Protein AF-A0A9D6QSX6-F1 (afdb_monomer_lite)

Secondary structure (DSSP, 8-state):
----PPPSSEEHHHHHHHHT--HHHHHHHHHTTSS---SEE-HHHHHHHHHHHHHHHTT--HHHHHHHHHHHHHHSTT-S-HHHHSEEEEETTEEEEE-SS-EEETTT-PEEP---GGGSPPHHHHHHHHHHHHHHHHHHHHHHHHHHHHHHHTT--HHHHHHHHHHHHHH-TT-HHHHHHHHHHHHHTT-HHHHHHHHHHHHHH-GGGGGGG--

Foldseek 3Di:
DDPDDDDQKAFPVRLCVVLVHDPVRVVVCCVLVLDPDDRIDGPLRSQLVNQVVQLVVLVADSVLVSLLVVQQCVVPDPCPNCSRVFDWDDDNRFIWTDPPVFIATRNPRHTDDPPDCVPPDDPVVVVVVVVVLLVVLQVQLVVLQVVLVVCVVVVHPLVSSLVSLVSSCVSPVLPLSSLQVQLVSCVVVVVNVSSVVSNVSSCVSPVVVVVVPPD

Sequence (215 aa):
MPSGEPKQVYSREDVRRILKVTQSRLRSWERNGFIDRSEEYSFADLIALKTLQKLREKRIPSQRIRRALDSLSRKLAGIDHPLTELKIVSDGKKIAVDLGDGRMEALTGQLLFDFETSTLRTVTELKGREKQSREVREQESEHWFQLGLQLEEAGAPAEEALAAYARSLDLNPNAAGACVNMGTLYYQSRDLPKAEHYYRRSIEIDPALAQLSED

Radius of gyration: 35.56 Å; chains: 1; bounding box: 77×34×84 Å

pLDDT: mean 87.45, std 12.46, range [36.94, 98.06]

Structure (mmCIF, N/CA/C/O backbone):
data_AF-A0A9D6QSX6-F1
#
_entry.id   AF-A0A9D6QSX6-F1
#
loop_
_atom_site.group_PDB
_atom_site.id
_atom_site.type_symbol
_atom_site.label_atom_id
_atom_site.label_alt_id
_atom_site.label_comp_id
_atom_site.label_asym_id
_atom_site.label_entity_id
_atom_site.label_seq_id
_atom_site.pdbx_PDB_ins_code
_atom_site.Cartn_x
_atom_site.Cartn_y
_atom_site.Cartn_z
_atom_site.occupancy
_atom_site.B_iso_or_equiv
_atom_site.auth_seq_id
_atom_site.auth_comp_id
_atom_site.auth_asym_id
_atom_site.auth_atom_id
_atom_site.pdbx_PDB_model_num
ATOM 1 N N . MET A 1 1 ? 12.148 -13.844 33.975 1.00 36.97 1 MET A N 1
ATOM 2 C CA . MET A 1 1 ? 11.092 -13.030 33.335 1.00 36.97 1 MET A CA 1
ATOM 3 C C . MET A 1 1 ? 9.822 -13.861 33.352 1.00 36.97 1 MET A C 1
ATOM 5 O O . MET A 1 1 ? 9.881 -14.943 32.782 1.00 36.97 1 MET A O 1
ATOM 9 N N . PRO A 1 2 ? 8.734 -13.483 34.043 1.00 43.25 2 PRO A N 1
ATOM 10 C CA . PRO A 1 2 ? 7.536 -14.305 34.012 1.00 43.25 2 PRO A CA 1
ATOM 11 C C . PRO A 1 2 ? 6.877 -14.135 32.640 1.00 43.25 2 PRO A C 1
ATOM 13 O O . PRO A 1 2 ? 6.454 -13.044 32.259 1.00 43.25 2 PRO A O 1
ATOM 16 N N . SER A 1 3 ? 6.867 -15.227 31.886 1.00 45.88 3 SER A N 1
ATOM 17 C CA . SER A 1 3 ? 6.080 -15.463 30.683 1.00 45.88 3 SER A CA 1
ATOM 18 C C . SER A 1 3 ? 4.598 -15.329 31.031 1.00 45.88 3 SER A C 1
ATOM 20 O O . SER A 1 3 ? 3.996 -16.238 31.597 1.00 45.88 3 SER A O 1
ATOM 22 N N . GLY A 1 4 ? 4.033 -14.150 30.776 1.00 41.03 4 GLY A N 1
ATOM 23 C CA . GLY A 1 4 ? 2.621 -13.872 31.007 1.00 41.03 4 GLY A CA 1
ATOM 24 C C . GLY A 1 4 ? 1.768 -14.508 29.920 1.00 41.03 4 GLY A C 1
ATOM 25 O O . GLY A 1 4 ? 1.465 -13.856 28.923 1.00 41.03 4 GLY A O 1
ATOM 26 N N . GLU A 1 5 ? 1.371 -15.763 30.116 1.00 44.34 5 GLU A N 1
ATOM 27 C CA . GLU A 1 5 ? 0.188 -16.291 29.439 1.00 44.34 5 GLU A CA 1
ATOM 28 C C . GLU A 1 5 ? -0.994 -15.345 29.722 1.00 44.34 5 GLU A C 1
ATOM 30 O O . GLU A 1 5 ? -1.153 -14.878 30.860 1.00 44.34 5 GLU A O 1
ATOM 35 N N . PRO A 1 6 ? -1.805 -14.980 28.714 1.00 55.84 6 PRO A N 1
ATOM 36 C CA . PRO A 1 6 ? -2.962 -14.136 28.955 1.00 55.84 6 PRO A CA 1
ATOM 37 C C . PRO A 1 6 ? -3.889 -14.858 29.934 1.00 55.84 6 PRO A C 1
ATOM 39 O O . PRO A 1 6 ? -4.314 -15.983 29.679 1.00 55.84 6 PRO A O 1
ATOM 42 N N . LYS A 1 7 ? -4.207 -14.209 31.064 1.00 59.81 7 LYS A N 1
ATOM 43 C CA . LYS A 1 7 ? -5.284 -14.662 31.952 1.00 59.81 7 LYS A CA 1
ATOM 44 C C . LYS A 1 7 ? -6.516 -14.958 31.088 1.00 59.81 7 LYS A C 1
ATOM 46 O O . LYS A 1 7 ? -7.002 -14.059 30.406 1.00 59.81 7 LYS A O 1
ATOM 51 N N . GLN A 1 8 ? -7.014 -16.195 31.128 1.00 75.00 8 GLN A N 1
ATOM 52 C CA . GLN A 1 8 ? -8.206 -16.603 30.371 1.00 75.00 8 GLN A CA 1
ATOM 53 C C . GLN A 1 8 ? -9.457 -15.812 30.784 1.00 75.00 8 GLN A C 1
ATOM 55 O O . GLN A 1 8 ? -10.387 -15.675 29.994 1.00 75.00 8 GLN A O 1
ATOM 60 N N . VAL A 1 9 ? -9.449 -15.248 31.995 1.00 89.25 9 VAL A N 1
ATOM 61 C CA . VAL A 1 9 ? -10.552 -14.482 32.566 1.00 89.25 9 VAL A CA 1
ATOM 62 C C . VAL A 1 9 ? -10.016 -13.266 33.326 1.00 89.25 9 VAL A C 1
ATOM 64 O O . VAL A 1 9 ? -9.019 -13.347 34.050 1.00 89.25 9 VAL A O 1
ATOM 67 N N . TYR A 1 10 ? -10.680 -12.125 33.170 1.00 92.50 10 TYR A N 1
ATOM 68 C CA . TYR A 1 10 ? -10.340 -10.854 33.799 1.00 92.50 10 TYR A CA 1
ATOM 69 C C . TYR A 1 10 ? -11.445 -10.437 34.760 1.00 92.50 10 TYR A C 1
ATOM 71 O O . TYR A 1 10 ? -12.607 -10.339 34.373 1.00 92.50 10 TYR A O 1
ATOM 79 N N . SER A 1 11 ? -11.085 -10.123 36.003 1.00 94.12 11 SER A N 1
ATOM 80 C CA . SER A 1 11 ? -12.055 -9.568 36.944 1.00 94.12 11 SER A CA 1
ATOM 81 C C . SER A 1 11 ? -12.499 -8.170 36.515 1.00 94.12 11 SER A C 1
ATOM 83 O O . SER A 1 11 ? -11.801 -7.445 35.795 1.00 94.12 11 SER A O 1
ATOM 85 N N . ARG A 1 12 ? -13.639 -7.724 37.036 1.00 93.25 12 ARG A N 1
ATOM 86 C CA . ARG A 1 12 ? -14.111 -6.347 36.847 1.00 93.25 12 ARG A CA 1
ATOM 87 C C . ARG A 1 12 ? -13.072 -5.285 37.237 1.00 93.25 12 ARG A C 1
ATOM 89 O O . ARG A 1 12 ? -12.997 -4.224 36.610 1.00 93.25 12 ARG A O 1
ATOM 96 N N . GLU A 1 13 ? -12.282 -5.537 38.277 1.00 92.75 13 GLU A N 1
ATOM 97 C CA . GLU A 1 13 ? -11.192 -4.643 38.682 1.00 92.75 13 GLU A CA 1
ATOM 98 C C . GLU A 1 13 ? -10.035 -4.659 37.686 1.00 92.75 13 GLU A C 1
ATOM 100 O O . GLU A 1 13 ? -9.537 -3.588 37.326 1.00 92.75 13 GLU A O 1
ATOM 105 N N . ASP A 1 14 ? -9.666 -5.837 37.176 1.00 93.94 14 ASP A N 1
ATOM 106 C CA . ASP A 1 14 ? -8.662 -5.976 36.122 1.00 93.94 14 ASP A CA 1
ATOM 107 C C . ASP A 1 14 ? -9.074 -5.195 34.868 1.00 93.94 14 ASP A C 1
ATOM 109 O O . ASP A 1 14 ? -8.289 -4.386 34.373 1.00 93.94 14 ASP A O 1
ATOM 113 N N . VAL A 1 15 ? -10.322 -5.328 34.405 1.00 93.44 15 VAL A N 1
ATOM 114 C CA . VAL A 1 15 ? -10.844 -4.586 33.241 1.00 93.44 15 VAL A CA 1
ATOM 115 C C . VAL A 1 15 ? -10.746 -3.075 33.448 1.00 93.44 15 VAL A C 1
ATOM 117 O O . VAL A 1 15 ? -10.251 -2.348 32.582 1.00 93.44 15 VAL A O 1
ATOM 120 N N . ARG A 1 16 ? -11.179 -2.579 34.614 1.00 94.75 16 ARG A N 1
ATOM 121 C CA . ARG A 1 16 ? -11.110 -1.147 34.948 1.00 94.75 16 ARG A CA 1
ATOM 122 C C . ARG A 1 16 ? -9.675 -0.634 34.976 1.00 94.75 16 ARG A C 1
ATOM 124 O O . ARG A 1 16 ? -9.425 0.469 34.491 1.00 94.75 16 ARG A O 1
ATOM 131 N N . ARG A 1 17 ? -8.748 -1.422 35.5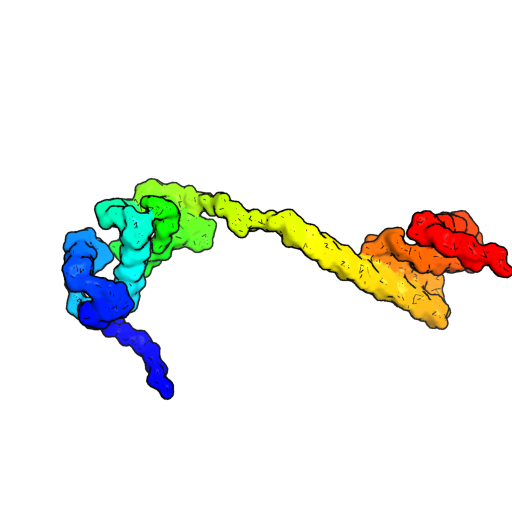25 1.00 94.50 17 ARG A N 1
ATOM 132 C CA . ARG A 1 17 ? -7.319 -1.102 35.611 1.00 94.50 17 ARG A CA 1
ATOM 133 C C . ARG A 1 17 ? -6.659 -1.090 34.233 1.00 94.50 17 ARG A C 1
ATOM 135 O O . ARG A 1 17 ? -5.961 -0.132 33.912 1.00 94.50 17 ARG A O 1
ATOM 142 N N . ILE A 1 18 ? -6.915 -2.107 33.410 1.00 93.06 18 ILE A N 1
ATOM 143 C CA . ILE A 1 18 ? -6.331 -2.268 32.070 1.00 93.06 18 ILE A CA 1
ATOM 144 C C . ILE A 1 18 ? -6.828 -1.174 31.120 1.00 93.06 18 ILE A C 1
ATOM 146 O O . ILE A 1 18 ? -6.026 -0.517 30.458 1.00 93.06 18 ILE A O 1
ATOM 150 N N . LEU A 1 19 ? -8.144 -0.946 31.068 1.00 92.50 19 LEU A N 1
ATOM 151 C CA . LEU A 1 19 ? -8.753 0.023 30.149 1.00 92.50 19 LEU A CA 1
ATOM 152 C C . LEU A 1 19 ? -8.802 1.448 30.716 1.00 92.50 19 LEU A C 1
ATOM 154 O O . LEU A 1 19 ? -9.215 2.376 30.022 1.00 92.50 19 LEU A O 1
ATOM 158 N N . LYS A 1 20 ? -8.381 1.640 31.972 1.00 94.62 20 LYS A N 1
ATOM 159 C CA . LYS A 1 20 ? -8.426 2.924 32.691 1.00 94.62 20 LYS A CA 1
ATOM 160 C C . LYS A 1 20 ? -9.832 3.544 32.681 1.00 94.62 20 LYS A C 1
ATOM 162 O O . LYS A 1 20 ? -10.003 4.745 32.468 1.00 94.62 20 LYS A O 1
ATOM 167 N N . VAL A 1 21 ? -10.859 2.720 32.909 1.00 92.75 21 VAL A N 1
ATOM 168 C CA . VAL A 1 21 ? -12.269 3.144 32.919 1.00 92.75 21 VAL A CA 1
ATOM 169 C C . VAL A 1 21 ? -12.862 3.150 34.326 1.00 92.75 21 VAL A C 1
ATOM 171 O O . VAL A 1 21 ? -12.588 2.289 35.164 1.00 92.75 21 VAL A O 1
ATOM 174 N N . THR A 1 22 ? -13.726 4.129 34.597 1.00 94.06 22 THR A N 1
ATOM 175 C CA . THR A 1 22 ? -14.452 4.201 35.869 1.00 94.06 22 THR A CA 1
ATOM 176 C C . THR A 1 22 ? -15.531 3.122 35.944 1.00 94.06 22 THR A C 1
ATOM 178 O O . THR A 1 22 ? -16.070 2.674 34.929 1.00 94.06 22 THR A O 1
ATOM 181 N N . GLN A 1 23 ? -15.912 2.735 37.164 1.00 92.44 23 GLN A N 1
ATOM 182 C CA . GLN A 1 23 ? -16.985 1.759 37.369 1.00 92.44 23 GLN A CA 1
ATOM 183 C C . GLN A 1 23 ? -18.324 2.247 36.796 1.00 92.44 23 GLN A C 1
ATOM 185 O O . GLN A 1 23 ? -19.073 1.452 36.239 1.00 92.44 23 GLN A O 1
ATOM 190 N N . SER A 1 24 ? -18.604 3.552 36.885 1.00 92.06 24 SER A N 1
ATOM 191 C CA . SER A 1 24 ? -19.800 4.168 36.295 1.00 92.06 24 SER A CA 1
ATOM 192 C C . SER A 1 24 ? -19.817 4.038 34.768 1.00 92.06 24 SER A C 1
ATOM 194 O O . SER A 1 24 ? -20.848 3.702 34.186 1.00 92.06 24 SER A O 1
ATOM 196 N N . ARG A 1 25 ? -18.662 4.222 34.111 1.00 91.69 25 ARG A N 1
ATOM 197 C CA . ARG A 1 25 ? -18.538 4.062 32.657 1.00 91.69 25 ARG A CA 1
ATOM 198 C C . ARG A 1 25 ? -18.773 2.615 32.228 1.00 91.69 25 ARG A C 1
ATOM 200 O O . ARG A 1 25 ? -19.568 2.400 31.321 1.00 91.69 25 ARG A O 1
ATOM 207 N N . LEU A 1 26 ? -18.170 1.649 32.925 1.00 92.94 26 LEU A N 1
ATOM 208 C CA . LEU A 1 26 ? -18.395 0.224 32.663 1.00 92.94 26 LEU A CA 1
ATOM 209 C C . LEU A 1 26 ? -19.872 -0.160 32.867 1.00 92.94 26 LEU A C 1
ATOM 211 O O . LEU A 1 26 ? -20.484 -0.718 31.965 1.00 92.94 26 LEU A O 1
ATOM 215 N N . ARG A 1 27 ? -20.490 0.267 33.981 1.00 92.12 27 ARG A N 1
ATOM 216 C CA . ARG A 1 27 ? -21.934 0.069 34.229 1.00 92.12 27 ARG A CA 1
ATOM 217 C C . ARG A 1 27 ? -22.821 0.727 33.180 1.00 92.12 27 ARG A C 1
ATOM 219 O O . ARG A 1 27 ? -23.911 0.248 32.887 1.00 92.12 27 ARG A O 1
ATOM 226 N N . SER A 1 28 ? -22.411 1.877 32.655 1.00 91.25 28 SER A N 1
ATOM 227 C CA . SER A 1 28 ? -23.131 2.531 31.566 1.00 91.25 28 SER A CA 1
ATOM 228 C C . SER A 1 28 ? -23.101 1.666 30.311 1.00 91.25 28 SER A C 1
ATOM 230 O O . SER A 1 28 ? -24.134 1.496 29.676 1.00 91.25 28 SER A O 1
ATOM 232 N N . TRP A 1 29 ? -21.957 1.079 29.971 1.00 91.94 29 TRP A N 1
ATOM 233 C CA . TRP A 1 29 ? -21.831 0.233 28.787 1.00 91.94 29 TRP A CA 1
ATOM 234 C C . TRP A 1 29 ? -22.620 -1.072 28.882 1.00 91.94 29 TRP A C 1
ATOM 236 O O . TRP A 1 29 ? -23.328 -1.393 27.930 1.00 91.94 29 TRP A O 1
ATOM 246 N N . GLU A 1 30 ? -22.607 -1.726 30.044 1.00 91.88 30 GLU A N 1
ATOM 247 C CA . GLU A 1 30 ? -23.462 -2.888 30.334 1.00 91.88 30 GLU A CA 1
ATOM 248 C C . GLU A 1 30 ? -24.949 -2.535 30.178 1.00 91.88 30 GLU A C 1
ATOM 250 O O . GLU A 1 30 ? -25.685 -3.184 29.444 1.00 91.88 30 GLU A O 1
ATOM 255 N N . ARG A 1 31 ? -25.401 -1.426 30.786 1.00 89.88 31 ARG A N 1
ATOM 256 C CA . ARG A 1 31 ? -26.802 -0.971 30.669 1.00 89.88 31 ARG A CA 1
ATOM 257 C C . ARG A 1 31 ? -27.214 -0.612 29.244 1.00 89.88 31 ARG A C 1
ATOM 259 O O . ARG A 1 31 ? -28.393 -0.685 28.916 1.00 89.88 31 ARG A O 1
ATOM 266 N N . ASN A 1 32 ? -26.271 -0.177 28.412 1.00 87.25 32 ASN A N 1
ATOM 267 C CA . ASN A 1 32 ? -26.539 0.126 27.008 1.00 87.25 32 ASN A CA 1
ATOM 268 C C . ASN A 1 32 ? -26.548 -1.132 26.123 1.00 87.25 32 ASN A C 1
ATOM 270 O O . ASN A 1 32 ? -26.875 -1.000 24.942 1.00 87.25 32 ASN A O 1
ATOM 274 N N . GLY A 1 33 ? -26.251 -2.314 26.675 1.00 86.44 33 GLY A N 1
ATOM 275 C CA . GLY A 1 33 ? -26.253 -3.589 25.958 1.00 86.44 33 GLY A CA 1
ATOM 276 C C . GLY A 1 33 ? -25.058 -3.770 25.024 1.00 86.44 33 GLY A C 1
ATOM 277 O O . GLY A 1 33 ? -25.173 -4.475 24.035 1.00 86.44 33 GLY A O 1
ATOM 278 N N . PHE A 1 34 ? -23.933 -3.091 25.280 1.00 89.62 34 PHE A N 1
ATOM 279 C CA . PHE A 1 34 ? -22.709 -3.314 24.496 1.00 89.62 34 PHE A CA 1
ATOM 280 C C . PHE A 1 34 ? -21.953 -4.569 24.920 1.00 89.62 34 PHE A C 1
ATOM 282 O O . PHE A 1 34 ? -21.145 -5.081 24.155 1.00 89.62 34 PHE A O 1
ATOM 289 N N . ILE A 1 35 ? -22.171 -4.994 26.159 1.00 89.38 35 ILE A N 1
ATOM 290 C CA . ILE A 1 35 ? -21.580 -6.176 26.763 1.00 89.38 35 ILE A CA 1
ATOM 291 C C . ILE A 1 35 ? -22.500 -6.653 27.880 1.00 89.38 35 ILE A C 1
ATOM 293 O O . ILE A 1 35 ? -23.174 -5.831 28.517 1.00 89.38 35 ILE A O 1
ATOM 297 N N . ASP A 1 36 ? -22.493 -7.953 28.139 1.00 87.06 36 ASP A N 1
ATOM 298 C CA . ASP A 1 36 ? -23.211 -8.520 29.265 1.00 87.06 36 ASP A CA 1
ATOM 299 C C . ASP A 1 36 ? -22.571 -8.129 30.594 1.00 87.06 36 ASP A C 1
ATOM 301 O O . ASP A 1 36 ? -21.357 -7.950 30.735 1.00 87.06 36 ASP A O 1
ATOM 305 N N . ARG A 1 37 ? -23.422 -7.965 31.603 1.00 89.69 37 ARG A N 1
ATOM 306 C CA . ARG A 1 37 ? -22.960 -7.684 32.955 1.00 89.69 37 ARG A CA 1
ATOM 307 C C . ARG A 1 37 ? -22.397 -8.965 33.559 1.00 89.69 37 ARG A C 1
ATOM 309 O O . ARG A 1 37 ? -23.158 -9.873 33.874 1.00 89.69 37 ARG A O 1
ATOM 316 N N . SER A 1 38 ? -21.093 -8.971 33.808 1.00 88.44 38 SER A N 1
ATOM 317 C CA . SER A 1 38 ? -20.393 -10.077 34.459 1.00 88.44 38 SER A CA 1
ATOM 318 C C . SER A 1 38 ? -19.400 -9.575 35.514 1.00 88.44 38 SER A C 1
ATOM 320 O O . SER A 1 38 ? -18.979 -8.408 35.504 1.00 88.44 38 SER A O 1
ATOM 322 N N . GLU A 1 39 ? -19.043 -10.452 36.452 1.00 89.12 39 GLU A N 1
ATOM 323 C CA . GLU A 1 39 ? -17.903 -10.252 37.361 1.00 89.12 39 GLU A CA 1
ATOM 324 C C . GLU A 1 39 ? -16.574 -10.663 36.702 1.00 89.12 39 GLU A C 1
ATOM 326 O O . GLU A 1 39 ? -15.504 -10.176 37.082 1.00 89.12 39 GLU A O 1
ATOM 331 N N . GLU A 1 40 ? -16.671 -11.480 35.653 1.00 92.62 40 GLU A N 1
ATOM 332 C CA . GLU A 1 40 ? -15.583 -12.097 34.907 1.00 92.62 40 GLU A CA 1
ATOM 333 C C . GLU A 1 40 ? -15.739 -11.841 33.402 1.00 92.62 40 GLU A C 1
ATOM 335 O O . GLU A 1 40 ? -16.802 -12.066 32.828 1.00 92.62 40 GLU A O 1
ATOM 340 N N . TYR A 1 41 ? -14.676 -11.356 32.764 1.00 92.31 41 TYR A N 1
ATOM 341 C CA . TYR A 1 41 ? -14.655 -10.952 31.358 1.00 92.31 41 TYR A CA 1
ATOM 342 C C . TYR A 1 41 ? -13.619 -11.760 30.589 1.0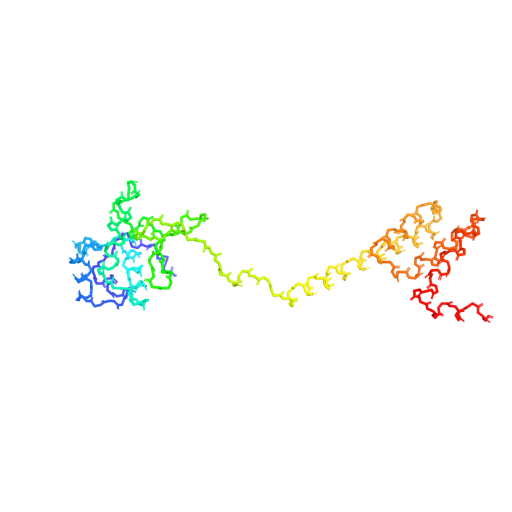0 92.31 41 TYR A C 1
ATOM 344 O O . TYR A 1 41 ? -12.518 -12.007 31.083 1.00 92.31 41 TYR A O 1
ATOM 352 N N . SER A 1 42 ? -13.939 -12.122 29.355 1.00 91.94 42 SER A N 1
ATOM 353 C CA . SER A 1 42 ? -13.015 -12.769 28.430 1.00 91.94 42 SER A CA 1
ATOM 354 C C . SER A 1 42 ? -12.055 -11.760 27.791 1.00 91.94 42 SER A C 1
ATOM 356 O O . SER A 1 42 ? -12.268 -10.549 27.813 1.00 91.94 42 SER A O 1
ATOM 358 N N . PHE A 1 43 ? -10.996 -12.238 27.140 1.00 89.75 43 PHE A N 1
ATOM 359 C CA . PHE A 1 43 ? -10.143 -11.361 26.329 1.00 89.75 43 PHE A CA 1
ATOM 360 C C . PHE A 1 43 ? -10.920 -10.667 25.195 1.00 89.75 43 PHE A C 1
ATOM 362 O O . PHE A 1 43 ? -10.667 -9.504 24.874 1.00 89.75 43 PHE A O 1
ATOM 369 N N . ALA A 1 44 ? -11.897 -11.372 24.629 1.00 88.06 44 ALA A N 1
ATOM 370 C CA . ALA A 1 44 ? -12.768 -10.882 23.571 1.00 88.06 44 ALA A CA 1
ATOM 371 C C . ALA A 1 44 ? -13.587 -9.664 24.050 1.00 88.06 44 ALA A C 1
ATOM 373 O O . ALA A 1 44 ? -13.653 -8.638 23.370 1.00 88.06 44 ALA A O 1
ATOM 374 N N . ASP A 1 45 ? -14.067 -9.711 25.294 1.00 91.44 45 ASP A N 1
ATOM 375 C CA . ASP A 1 45 ? -14.746 -8.597 25.959 1.00 91.44 45 ASP A CA 1
ATOM 376 C C . ASP A 1 45 ? -13.842 -7.378 26.148 1.00 91.44 45 ASP A C 1
ATOM 378 O O . ASP A 1 45 ? -14.265 -6.234 25.961 1.00 91.44 45 ASP A O 1
ATOM 382 N N . LEU A 1 46 ? -12.566 -7.591 26.484 1.00 91.94 46 LEU A N 1
ATOM 383 C CA . LEU A 1 46 ? -11.603 -6.493 26.585 1.00 91.94 46 LEU A CA 1
ATOM 384 C C . LEU A 1 46 ? -11.390 -5.817 25.229 1.00 91.94 46 LEU A C 1
ATOM 386 O O . LEU A 1 46 ? -11.271 -4.587 25.180 1.00 91.94 46 LEU A O 1
ATOM 390 N N . ILE A 1 47 ? -11.351 -6.588 24.136 1.00 90.62 47 ILE A N 1
ATOM 391 C CA . ILE A 1 47 ? -11.278 -6.039 22.777 1.00 90.62 47 ILE A CA 1
ATOM 392 C C . ILE A 1 47 ? -12.536 -5.220 22.484 1.00 90.62 47 ILE A C 1
ATOM 394 O O . ILE A 1 47 ? -12.408 -4.055 22.103 1.00 90.62 47 ILE A O 1
ATOM 398 N N . ALA A 1 48 ? -13.725 -5.771 22.734 1.00 92.00 48 ALA A N 1
ATOM 399 C CA . ALA A 1 48 ? -15.001 -5.089 22.531 1.00 92.00 48 ALA A CA 1
ATOM 400 C C . ALA A 1 48 ? -15.067 -3.750 23.289 1.00 92.00 48 ALA A C 1
ATOM 402 O O . ALA A 1 48 ? -15.361 -2.696 22.711 1.00 92.00 48 ALA A O 1
ATOM 403 N N . LEU A 1 49 ? -14.699 -3.753 24.573 1.00 93.88 49 LEU A N 1
ATOM 404 C CA . LEU A 1 49 ? -14.658 -2.562 25.423 1.00 93.88 49 LEU A CA 1
ATOM 405 C C . LEU A 1 49 ? -13.613 -1.537 24.955 1.00 93.88 49 LEU A C 1
ATOM 407 O O . LEU A 1 49 ? -13.873 -0.329 24.975 1.00 93.88 49 LEU A O 1
ATOM 411 N N . LYS A 1 50 ? -12.443 -1.991 24.490 1.00 93.31 50 LYS A N 1
ATOM 412 C CA . LYS A 1 50 ? -11.402 -1.120 23.923 1.00 93.31 50 LYS A CA 1
ATOM 413 C C . LYS A 1 50 ? -11.851 -0.491 22.603 1.00 93.31 50 LYS A C 1
ATOM 415 O O . LYS A 1 50 ? -11.606 0.695 22.374 1.00 93.31 50 LYS A O 1
ATOM 420 N N . THR A 1 51 ? -12.538 -1.245 21.752 1.00 93.31 51 THR A N 1
ATOM 421 C CA . THR A 1 51 ? -13.143 -0.746 20.510 1.00 93.31 51 THR A CA 1
ATOM 422 C C . THR A 1 51 ? -14.204 0.307 20.822 1.00 93.31 51 THR A C 1
ATOM 424 O O . THR A 1 51 ? -14.152 1.420 20.294 1.00 93.31 51 THR A O 1
ATOM 427 N N . LEU A 1 52 ? -15.095 0.028 21.775 1.00 93.50 52 LEU A N 1
ATOM 428 C CA . LEU A 1 52 ? -16.101 0.977 22.249 1.00 93.50 52 LEU A CA 1
ATOM 429 C C . LEU A 1 52 ? -15.472 2.266 22.801 1.00 93.50 52 LEU A C 1
ATOM 431 O O . LEU A 1 52 ? -15.956 3.367 22.522 1.00 93.50 52 LEU A O 1
ATOM 435 N N . GLN A 1 53 ? -14.374 2.156 23.552 1.00 93.00 53 GLN A N 1
ATOM 436 C CA . GLN A 1 53 ? -13.624 3.310 24.038 1.00 93.00 53 GLN A CA 1
ATOM 437 C C . GLN A 1 53 ? -13.114 4.185 22.885 1.00 93.00 53 GLN A C 1
ATOM 439 O O . GLN A 1 53 ? -13.374 5.391 2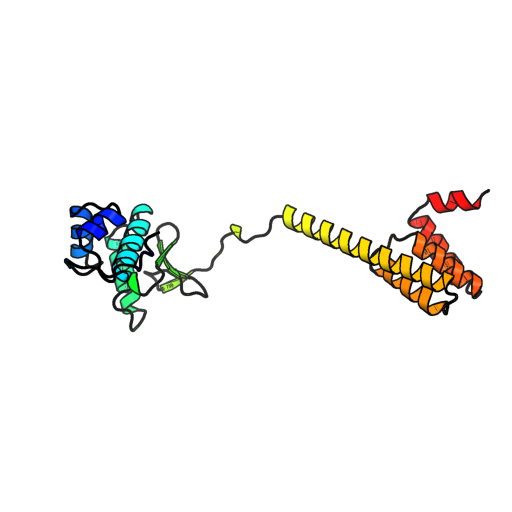2.900 1.00 93.00 53 GLN A O 1
ATOM 444 N N . LYS A 1 54 ? -12.473 3.590 21.872 1.00 92.00 54 LYS A N 1
ATOM 445 C CA . LYS A 1 54 ? -11.966 4.309 20.690 1.00 92.00 54 LYS A CA 1
ATOM 446 C C . LYS A 1 54 ? -13.080 5.029 19.927 1.00 92.00 54 LYS A C 1
ATOM 448 O O . LYS A 1 54 ? -12.934 6.200 19.579 1.00 92.00 54 LYS A O 1
ATOM 453 N N . LEU A 1 55 ? -14.223 4.372 19.716 1.00 92.75 55 LEU A N 1
ATOM 454 C CA . LEU A 1 55 ? -15.382 4.994 19.059 1.00 92.75 55 LEU A CA 1
ATOM 455 C C . LEU A 1 55 ? -15.884 6.217 19.845 1.00 92.75 55 LEU A C 1
ATOM 457 O O . LEU A 1 55 ? -16.198 7.261 19.270 1.00 92.75 55 LEU A O 1
ATOM 461 N N . ARG A 1 56 ? -15.913 6.127 21.180 1.00 91.56 56 ARG A N 1
ATOM 462 C CA . ARG A 1 56 ? -16.310 7.241 22.054 1.00 91.56 56 ARG A CA 1
ATOM 463 C C . ARG A 1 56 ? -15.303 8.394 22.044 1.00 91.56 56 ARG A C 1
ATOM 465 O O . ARG A 1 56 ? -15.733 9.544 22.077 1.00 91.56 56 ARG A O 1
ATOM 472 N N . GLU A 1 57 ? -14.002 8.114 21.974 1.00 91.75 57 GLU A N 1
ATOM 473 C CA . GLU A 1 57 ? -12.940 9.130 21.845 1.00 91.75 57 GLU A CA 1
ATOM 474 C C . GLU A 1 57 ? -13.066 9.923 20.538 1.00 91.75 57 GLU A C 1
ATOM 476 O O . GLU A 1 57 ? -12.882 11.140 20.524 1.00 91.75 57 GLU A O 1
ATOM 481 N N . LYS A 1 58 ? -13.526 9.273 19.462 1.00 91.25 58 LYS A N 1
ATOM 482 C CA . LYS A 1 58 ? -13.899 9.915 18.188 1.00 91.25 58 LYS A CA 1
ATOM 483 C C . LYS A 1 58 ? -15.246 10.654 18.238 1.00 91.25 58 LYS A C 1
ATOM 485 O O . LYS A 1 58 ? -15.795 11.031 17.206 1.00 91.25 58 LYS A O 1
ATOM 490 N N . ARG A 1 59 ? -15.776 10.900 19.442 1.00 92.25 59 ARG A N 1
ATOM 491 C CA . ARG A 1 59 ? -17.037 11.611 19.717 1.00 92.25 59 ARG A CA 1
ATOM 492 C C . ARG A 1 59 ? -18.274 10.950 19.098 1.00 92.25 59 ARG A C 1
ATOM 494 O O . ARG A 1 59 ? -19.275 11.625 18.862 1.00 92.25 59 ARG A O 1
ATOM 501 N N . ILE A 1 60 ? -18.250 9.634 18.878 1.00 93.38 60 ILE A N 1
ATOM 502 C CA . ILE A 1 60 ? -19.414 8.898 18.373 1.00 93.38 60 ILE A CA 1
ATOM 503 C C . ILE A 1 60 ? -20.398 8.639 19.540 1.00 93.38 60 ILE A C 1
ATOM 505 O O . ILE A 1 60 ? -20.007 8.065 20.562 1.00 93.38 60 ILE A O 1
ATOM 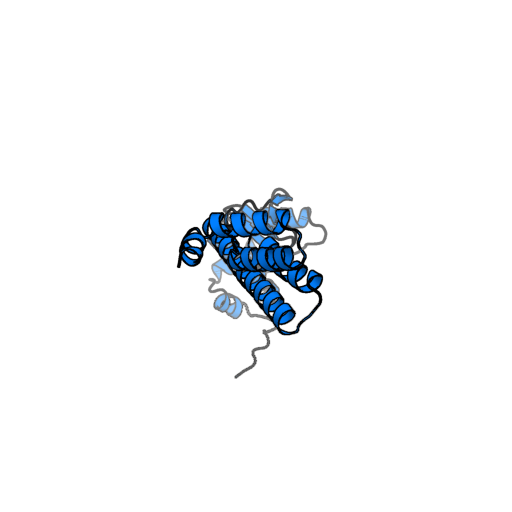509 N N . PRO A 1 61 ? -21.674 9.071 19.466 1.00 93.00 61 PRO A N 1
ATOM 510 C CA . PRO A 1 61 ? -22.665 8.870 20.532 1.00 93.00 61 PRO A CA 1
ATOM 511 C C . PRO A 1 61 ? -22.968 7.391 20.810 1.00 93.00 61 PRO A C 1
ATOM 513 O O . PRO A 1 61 ? -23.123 6.626 19.863 1.00 93.00 61 PRO A O 1
ATOM 516 N N . SER A 1 62 ? -23.156 6.992 22.076 1.00 91.50 62 SER A N 1
ATOM 517 C CA . SER A 1 62 ? -23.512 5.602 22.432 1.00 91.50 62 SER A CA 1
ATOM 518 C C . SER A 1 62 ? -24.756 5.106 21.688 1.00 91.50 62 SER A C 1
ATOM 520 O O . SER A 1 62 ? -24.768 3.993 21.182 1.00 91.50 62 SER A O 1
ATOM 522 N N . GLN A 1 63 ? -25.774 5.955 21.522 1.00 91.50 63 GLN A N 1
ATOM 523 C CA . GLN A 1 63 ? -26.977 5.592 20.770 1.00 91.50 63 GLN A CA 1
ATOM 524 C C . GLN A 1 63 ? -26.687 5.302 19.288 1.00 91.50 63 GLN A C 1
ATOM 526 O O . GLN A 1 63 ? -27.310 4.424 18.699 1.00 91.50 63 GLN A O 1
ATOM 531 N N . ARG A 1 64 ? -25.726 6.012 18.682 1.00 92.12 64 ARG A N 1
ATOM 532 C CA . ARG A 1 64 ? -25.298 5.758 17.301 1.00 92.12 64 ARG A CA 1
ATOM 533 C C . ARG A 1 64 ? -24.520 4.450 17.196 1.00 92.12 64 ARG A C 1
ATOM 535 O O . ARG A 1 64 ? -24.746 3.710 16.250 1.00 92.12 64 ARG A O 1
ATOM 542 N N . ILE A 1 65 ? -23.663 4.166 18.179 1.00 94.06 65 ILE A N 1
ATOM 543 C CA . ILE A 1 65 ? -22.952 2.885 18.280 1.00 94.06 65 ILE A CA 1
ATOM 544 C C . ILE A 1 65 ? -23.960 1.747 18.378 1.00 94.06 65 ILE A C 1
ATOM 546 O O . ILE A 1 65 ? -23.927 0.850 17.550 1.00 94.06 65 ILE A O 1
ATOM 550 N N . ARG A 1 66 ? -24.927 1.838 19.294 1.00 92.56 66 ARG A N 1
ATOM 551 C CA . ARG A 1 66 ? -25.970 0.820 19.451 1.00 92.56 66 ARG A CA 1
ATOM 552 C C . ARG A 1 66 ? -26.744 0.578 18.155 1.00 92.56 66 ARG A C 1
ATOM 554 O O . ARG A 1 66 ? -26.799 -0.549 17.693 1.00 92.56 66 ARG A O 1
ATOM 561 N N . ARG A 1 67 ? -27.244 1.640 17.511 1.00 93.19 67 ARG A N 1
ATOM 562 C CA . ARG A 1 67 ? -27.956 1.521 16.225 1.00 93.19 67 ARG A CA 1
ATOM 563 C C . ARG A 1 67 ? -27.113 0.865 15.129 1.00 93.19 67 ARG A C 1
ATOM 565 O O . ARG A 1 67 ? -27.667 0.173 14.283 1.00 93.19 67 ARG A O 1
ATOM 572 N N . ALA A 1 68 ? -25.805 1.115 15.116 1.00 93.06 68 ALA A N 1
ATOM 573 C CA . ALA A 1 68 ? -24.896 0.491 14.164 1.00 93.06 68 ALA A CA 1
ATOM 574 C C . ALA A 1 68 ? -24.731 -1.005 14.449 1.00 93.06 68 ALA A C 1
ATOM 576 O O . ALA A 1 68 ? -24.855 -1.795 13.524 1.00 93.06 68 ALA A O 1
ATOM 577 N N . LEU A 1 69 ? -24.540 -1.401 15.710 1.00 92.44 69 LEU A N 1
ATOM 578 C CA . LEU A 1 69 ? -24.461 -2.815 16.096 1.00 92.44 69 LEU A CA 1
ATOM 579 C C . LEU A 1 69 ? -25.777 -3.551 15.794 1.00 92.44 69 LEU A C 1
ATOM 581 O O . LEU A 1 69 ? -25.749 -4.575 15.125 1.00 92.44 69 LEU A O 1
ATOM 585 N N . ASP A 1 70 ? -26.928 -2.963 16.146 1.00 91.38 70 ASP A N 1
ATOM 586 C CA . ASP A 1 70 ? -28.261 -3.511 15.835 1.00 91.38 70 ASP A CA 1
ATOM 587 C C . ASP A 1 70 ? -28.509 -3.626 14.316 1.00 91.38 70 ASP A C 1
ATOM 589 O O . ASP A 1 70 ? -29.298 -4.445 13.844 1.00 91.38 70 ASP A O 1
ATOM 593 N N . SER A 1 71 ? -27.899 -2.745 13.520 1.00 92.50 71 SER A N 1
ATOM 594 C CA . SER A 1 71 ? -27.939 -2.817 12.057 1.00 92.50 71 SER A CA 1
ATOM 595 C C . SER A 1 71 ? -27.050 -3.945 11.539 1.00 92.50 71 SER A C 1
ATOM 597 O O . SER A 1 71 ? -27.489 -4.705 10.679 1.00 92.50 71 SER A O 1
ATOM 599 N N . LEU A 1 72 ? -25.839 -4.088 12.083 1.00 91.38 72 LEU A N 1
ATOM 600 C CA . LEU A 1 72 ? -24.897 -5.139 11.706 1.00 91.38 72 LEU A CA 1
ATOM 601 C C . LEU A 1 72 ? -25.450 -6.529 12.020 1.00 91.38 72 LEU A C 1
ATOM 603 O O . LEU A 1 72 ? -25.530 -7.331 11.099 1.00 91.38 72 LEU A O 1
ATOM 607 N N . SER A 1 73 ? -25.933 -6.781 13.241 1.00 89.62 73 SER A N 1
ATOM 608 C CA . SER A 1 73 ? -26.518 -8.082 13.614 1.00 89.62 73 SER A CA 1
ATOM 609 C C . SER A 1 73 ? -27.741 -8.458 12.772 1.00 89.62 73 SER A C 1
ATOM 611 O O . SER A 1 73 ? -27.997 -9.631 12.537 1.00 89.62 73 SER A O 1
ATOM 613 N N . ARG A 1 74 ? -28.509 -7.476 12.276 1.00 89.00 74 ARG A N 1
ATOM 614 C CA . ARG A 1 74 ? -29.652 -7.749 11.383 1.00 89.00 74 ARG A CA 1
ATOM 615 C C . ARG A 1 74 ? -29.250 -8.025 9.939 1.00 89.00 74 ARG A C 1
ATOM 617 O O . ARG A 1 74 ? -29.965 -8.742 9.248 1.00 89.00 74 ARG A O 1
ATOM 624 N N . LYS A 1 75 ? -28.181 -7.394 9.452 1.00 87.12 75 LYS A N 1
ATOM 625 C CA . LYS A 1 75 ? -27.748 -7.500 8.049 1.00 87.12 75 LYS A CA 1
ATOM 626 C C . LYS A 1 75 ? -26.769 -8.641 7.818 1.00 87.12 75 LYS A C 1
ATOM 628 O O . LYS A 1 75 ? -26.776 -9.227 6.742 1.00 87.12 75 LYS A O 1
ATOM 633 N N . LEU A 1 76 ? -25.924 -8.923 8.802 1.00 84.56 76 LEU A N 1
ATOM 634 C CA . LEU A 1 76 ? -24.929 -9.983 8.771 1.00 84.56 76 LEU A CA 1
ATOM 635 C C . LEU A 1 76 ? -25.478 -11.152 9.587 1.00 84.56 76 LEU A C 1
ATOM 637 O O . LEU A 1 76 ? -25.440 -11.136 10.815 1.00 84.56 76 LEU A O 1
ATOM 641 N N . ALA A 1 77 ? -26.050 -12.135 8.892 1.00 80.19 77 ALA A N 1
ATOM 642 C CA . ALA A 1 77 ? -26.585 -13.327 9.534 1.00 80.19 77 ALA A CA 1
ATOM 643 C C . ALA A 1 77 ? -25.473 -14.075 10.289 1.00 80.19 77 ALA A C 1
ATOM 645 O O . ALA A 1 77 ? -24.395 -14.292 9.740 1.00 80.19 77 ALA A O 1
ATOM 646 N N . GLY A 1 78 ? -25.757 -14.477 11.529 1.00 82.19 78 GLY A N 1
ATOM 647 C CA . GLY A 1 78 ? -24.827 -15.241 12.365 1.00 82.19 78 GLY A CA 1
ATOM 648 C C . GLY A 1 78 ? -23.840 -14.409 13.187 1.00 82.19 78 GLY A C 1
ATOM 649 O O . GLY A 1 78 ? -22.943 -15.002 13.769 1.00 82.19 78 GLY A O 1
ATOM 650 N N . ILE A 1 79 ? -23.993 -13.077 13.241 1.00 85.56 79 ILE A N 1
ATOM 651 C CA . ILE A 1 79 ? -23.199 -12.211 14.127 1.00 85.56 79 ILE A CA 1
ATOM 652 C C . ILE A 1 79 ? -24.051 -11.753 15.319 1.00 85.56 79 ILE A C 1
ATOM 654 O O . ILE A 1 79 ? -24.815 -10.781 15.226 1.00 85.56 79 ILE A O 1
ATOM 658 N N . ASP A 1 80 ? -23.868 -12.416 16.458 1.00 81.56 80 ASP A N 1
ATOM 659 C CA . ASP A 1 80 ? -24.592 -12.121 17.700 1.00 81.56 80 ASP A CA 1
ATOM 660 C C . ASP A 1 80 ? -23.880 -11.045 18.532 1.00 81.56 80 ASP A C 1
ATOM 662 O O . ASP A 1 80 ? -24.527 -10.193 19.150 1.00 81.56 80 ASP A O 1
ATOM 666 N N . HIS A 1 81 ? -22.542 -10.999 18.481 1.00 85.44 81 HIS A N 1
ATOM 667 C CA . HIS A 1 81 ? -21.722 -10.057 19.242 1.00 85.44 81 HIS A CA 1
ATOM 668 C C . HIS A 1 81 ? -20.763 -9.259 18.335 1.00 85.44 81 HIS A C 1
ATOM 670 O O . HIS A 1 81 ? -19.543 -9.466 18.354 1.00 85.44 81 HIS A O 1
ATOM 676 N N . PRO A 1 82 ? -21.258 -8.248 17.584 1.00 87.81 82 PRO A N 1
ATOM 677 C CA . PRO A 1 82 ? -20.459 -7.561 16.565 1.00 87.81 82 PRO A CA 1
ATOM 678 C C . PRO A 1 82 ? -19.192 -6.867 17.086 1.00 87.81 82 PRO A C 1
ATOM 680 O O . PRO A 1 82 ? -18.225 -6.735 16.346 1.00 87.81 82 PRO A O 1
ATOM 683 N N . LEU A 1 83 ? -19.165 -6.407 18.345 1.00 89.69 83 LEU A N 1
ATOM 684 C CA . LEU A 1 83 ? -17.968 -5.781 18.938 1.00 89.69 83 LEU A CA 1
ATOM 685 C C . LEU A 1 83 ? -16.816 -6.765 19.177 1.00 89.69 83 LEU A C 1
ATOM 687 O O . LEU A 1 83 ? -15.673 -6.328 19.328 1.00 89.69 83 LEU A O 1
ATOM 691 N N . THR A 1 84 ? -17.136 -8.052 19.232 1.00 86.94 84 THR A N 1
ATOM 692 C CA . THR A 1 84 ? -16.203 -9.140 19.508 1.00 86.94 84 THR A CA 1
ATOM 693 C C . THR A 1 84 ? -15.804 -9.856 18.221 1.00 86.94 84 THR A C 1
ATOM 695 O O . THR A 1 84 ? -14.644 -10.225 18.055 1.00 86.94 84 THR A O 1
ATOM 698 N N . GLU A 1 85 ? -16.754 -10.010 17.299 1.00 86.06 85 GLU A N 1
ATOM 699 C CA . GLU A 1 85 ? -16.587 -10.786 16.068 1.00 86.06 85 GLU A CA 1
ATOM 700 C C . GLU A 1 85 ? -16.123 -9.944 14.873 1.00 86.06 85 GLU A C 1
ATOM 702 O O . GLU A 1 85 ? -15.470 -10.462 13.970 1.00 86.06 85 GLU A O 1
ATOM 707 N N . LEU A 1 86 ? -16.432 -8.641 14.853 1.00 89.00 86 LEU A N 1
ATOM 708 C CA . LEU A 1 86 ? -16.131 -7.772 13.717 1.00 89.00 86 LEU A CA 1
ATOM 709 C C . LEU A 1 86 ? -15.040 -6.754 14.041 1.00 89.00 86 LEU A C 1
ATOM 711 O O . LEU A 1 86 ? -14.986 -6.141 15.111 1.00 89.00 86 LEU A O 1
ATOM 715 N N . LYS A 1 87 ? -14.209 -6.471 13.037 1.00 89.75 87 LYS A N 1
ATOM 716 C CA . LYS A 1 87 ? -13.205 -5.410 13.099 1.00 89.75 87 LYS A CA 1
ATOM 717 C C . LYS A 1 87 ? -13.857 -4.049 12.850 1.00 89.75 87 LYS A C 1
ATOM 719 O O . LYS A 1 87 ? -13.865 -3.521 11.740 1.00 89.75 87 LYS A O 1
ATOM 724 N N . ILE A 1 88 ? -14.424 -3.478 13.909 1.00 91.19 88 ILE A N 1
ATOM 725 C CA . ILE A 1 88 ? -15.113 -2.185 13.857 1.00 91.19 88 ILE A CA 1
ATOM 726 C C . ILE A 1 88 ? -14.112 -1.031 13.975 1.00 91.19 88 ILE A C 1
ATOM 728 O O . ILE A 1 88 ? -13.308 -0.954 14.908 1.00 91.19 88 ILE A O 1
ATOM 732 N N . VAL A 1 89 ? -14.203 -0.085 13.043 1.00 88.81 89 VAL A N 1
ATOM 733 C CA . VAL A 1 89 ? -13.363 1.111 12.955 1.00 88.81 89 VAL A CA 1
ATOM 734 C C . VAL A 1 89 ? -14.214 2.378 12.838 1.00 88.81 89 VAL A C 1
ATOM 736 O O . VAL A 1 89 ? -15.397 2.345 12.501 1.00 88.81 89 VAL A O 1
ATOM 739 N N . SER A 1 90 ? -13.617 3.528 13.150 1.00 89.12 90 SER A N 1
ATOM 740 C CA . SER A 1 90 ? -14.236 4.832 12.895 1.00 89.12 90 SER A CA 1
ATOM 741 C C . SER A 1 90 ? -13.788 5.369 11.541 1.00 89.12 90 SER A C 1
ATOM 743 O O . SER A 1 90 ? -12.583 5.484 11.320 1.00 89.12 90 SER A O 1
ATOM 745 N N . ASP A 1 91 ? -14.735 5.796 10.714 1.00 81.94 91 ASP A N 1
ATOM 746 C CA . ASP A 1 91 ? -14.482 6.583 9.505 1.00 81.94 91 ASP A CA 1
ATOM 747 C C . ASP A 1 91 ? -15.055 7.997 9.711 1.00 81.94 91 ASP A C 1
ATOM 749 O O . ASP A 1 91 ? -16.265 8.239 9.630 1.00 81.94 91 ASP A O 1
ATOM 753 N N . GLY A 1 92 ? -14.202 8.928 10.149 1.00 80.69 92 GLY A N 1
ATOM 754 C CA . GLY A 1 92 ? -14.626 10.245 10.626 1.00 80.69 92 GLY A CA 1
ATOM 755 C C . GLY A 1 92 ? -15.633 10.156 11.786 1.00 80.69 92 GLY A C 1
ATOM 756 O O . GLY A 1 92 ? -15.282 9.779 12.904 1.00 80.69 92 GLY A O 1
ATOM 757 N N . LYS A 1 93 ? -16.895 10.532 11.526 1.00 83.44 93 LYS A N 1
ATOM 758 C CA . LYS A 1 93 ? -18.026 10.438 12.482 1.00 83.44 93 LYS A CA 1
ATOM 759 C C . LYS A 1 93 ? -18.917 9.204 12.258 1.00 83.44 93 LYS A C 1
ATOM 761 O O . LYS A 1 93 ? -19.930 9.052 12.948 1.00 83.44 93 LYS A O 1
ATOM 766 N N . LYS A 1 94 ? -18.597 8.371 11.267 1.00 87.88 94 LYS A N 1
ATOM 767 C CA . LYS A 1 94 ? -19.314 7.139 10.930 1.00 87.88 94 LYS A CA 1
ATOM 768 C C . LYS A 1 94 ? -18.632 5.935 11.579 1.00 87.88 94 LYS A C 1
ATOM 770 O O . LYS A 1 94 ? -17.481 6.003 12.009 1.00 87.88 94 LYS A O 1
ATOM 775 N N . ILE A 1 95 ? -19.384 4.846 11.676 1.00 92.62 95 ILE A N 1
ATOM 776 C CA . ILE A 1 95 ? -18.889 3.553 12.148 1.00 92.62 95 ILE A CA 1
ATOM 777 C C . ILE A 1 95 ? -18.790 2.669 10.914 1.00 92.62 95 ILE A C 1
ATOM 779 O O . ILE A 1 95 ? -19.753 2.584 10.154 1.00 92.62 95 ILE A O 1
ATOM 783 N N . ALA A 1 96 ? -17.640 2.040 10.723 1.00 92.69 96 ALA A N 1
ATOM 784 C CA . ALA A 1 96 ? -17.394 1.135 9.619 1.00 92.69 96 ALA A CA 1
ATOM 785 C C . ALA A 1 96 ? -16.906 -0.221 10.135 1.00 92.69 96 ALA A C 1
ATOM 787 O O . ALA A 1 96 ? -16.345 -0.319 11.227 1.00 92.69 96 ALA A O 1
ATOM 788 N N . VAL A 1 97 ? -17.128 -1.258 9.341 1.00 91.69 97 VAL A N 1
ATOM 789 C CA . VAL A 1 97 ? -16.586 -2.601 9.542 1.00 91.69 97 VAL A CA 1
ATOM 790 C C . VAL A 1 97 ? -15.548 -2.851 8.462 1.00 91.69 97 VAL A C 1
ATOM 792 O O . VAL A 1 97 ? -15.796 -2.556 7.296 1.00 91.69 97 VAL A O 1
ATOM 795 N N . ASP A 1 98 ? -14.390 -3.355 8.859 1.00 88.12 98 ASP A N 1
ATOM 796 C CA . ASP A 1 98 ? -13.360 -3.850 7.951 1.00 88.12 98 ASP A CA 1
ATOM 797 C C . ASP A 1 98 ? -13.680 -5.309 7.586 1.00 88.12 98 ASP A C 1
ATOM 799 O O . ASP A 1 98 ? -13.752 -6.165 8.470 1.00 88.12 98 ASP A O 1
ATOM 803 N N . LEU A 1 99 ? -13.928 -5.556 6.298 1.00 83.94 99 LEU A N 1
ATOM 804 C CA . LEU A 1 99 ? -14.269 -6.863 5.725 1.00 83.94 99 LEU A CA 1
ATOM 805 C C . LEU A 1 99 ? -13.035 -7.594 5.158 1.00 83.94 99 LEU A C 1
ATOM 807 O O . LEU A 1 99 ? -13.152 -8.715 4.677 1.00 83.94 99 LEU A O 1
ATOM 811 N N . GLY A 1 100 ? -11.846 -6.985 5.232 1.00 80.06 100 GLY A N 1
ATOM 812 C CA . GLY A 1 100 ? -10.600 -7.505 4.666 1.00 80.06 100 GLY A CA 1
ATOM 813 C C . GLY A 1 100 ? -10.328 -7.008 3.244 1.00 80.06 100 GLY A C 1
ATOM 814 O O . GLY A 1 100 ? -9.241 -6.499 2.983 1.00 80.06 100 GLY A O 1
ATOM 815 N N . ASP A 1 101 ? -11.308 -7.101 2.345 1.00 77.50 101 ASP A N 1
ATOM 816 C CA . ASP A 1 101 ? -11.242 -6.615 0.955 1.00 77.50 101 ASP A CA 1
ATOM 817 C C . ASP A 1 101 ? -11.816 -5.198 0.768 1.00 77.50 101 ASP A C 1
ATOM 819 O O . ASP A 1 101 ? -11.756 -4.617 -0.316 1.00 77.50 101 ASP A O 1
ATOM 823 N N . GLY A 1 102 ? -12.345 -4.614 1.839 1.00 83.44 102 GLY A N 1
ATOM 824 C CA . GLY A 1 102 ? -12.927 -3.285 1.836 1.00 83.44 102 GLY A CA 1
ATOM 825 C C . GLY A 1 102 ? -13.507 -2.918 3.192 1.00 83.44 102 GLY A C 1
ATOM 826 O O . GLY A 1 102 ? -13.417 -3.660 4.173 1.00 83.44 102 GLY A O 1
ATOM 827 N N . ARG A 1 103 ? -14.120 -1.738 3.261 1.00 89.69 103 ARG A N 1
ATOM 828 C CA . ARG A 1 103 ? -14.865 -1.299 4.445 1.00 89.69 103 ARG A CA 1
ATOM 829 C C . ARG A 1 103 ? -16.344 -1.193 4.114 1.00 89.69 103 ARG A C 1
ATOM 831 O O . ARG A 1 103 ? -16.711 -0.935 2.976 1.00 89.69 103 ARG A O 1
ATOM 838 N N . MET A 1 104 ? -17.200 -1.340 5.114 1.00 90.44 104 MET A N 1
ATOM 839 C CA . MET A 1 104 ? -18.646 -1.159 4.984 1.00 90.44 104 MET A CA 1
ATOM 840 C C . MET A 1 104 ? -19.165 -0.238 6.086 1.00 90.44 104 MET A C 1
ATOM 842 O O . MET A 1 104 ? -18.821 -0.410 7.253 1.00 90.44 104 MET A O 1
ATOM 846 N N . GLU A 1 105 ? -20.007 0.736 5.746 1.00 92.81 105 GLU A N 1
ATOM 847 C CA . GLU A 1 105 ? -20.661 1.606 6.727 1.00 92.81 105 GLU A CA 1
ATOM 848 C C . GLU A 1 105 ? -21.714 0.812 7.514 1.00 92.81 105 GLU A C 1
ATOM 850 O O . GLU A 1 105 ? -22.582 0.158 6.939 1.00 92.81 105 GLU A O 1
ATOM 855 N N . ALA A 1 106 ? -21.642 0.854 8.844 1.00 91.88 106 ALA A N 1
ATOM 856 C CA . ALA A 1 106 ? -22.379 -0.066 9.707 1.00 91.88 106 ALA A CA 1
ATOM 857 C C . ALA A 1 106 ? -23.903 0.179 9.769 1.00 91.88 106 ALA A C 1
ATOM 859 O O . ALA A 1 106 ? -24.677 -0.748 10.017 1.00 91.88 106 ALA A O 1
ATOM 860 N N . LEU A 1 107 ? -24.373 1.411 9.547 1.00 90.56 107 LEU A N 1
ATOM 861 C CA . LEU A 1 107 ? -25.798 1.760 9.563 1.00 90.56 107 LEU A CA 1
ATOM 862 C C . LEU A 1 107 ? -26.475 1.466 8.223 1.00 90.56 107 LEU A C 1
ATOM 864 O O . LEU A 1 107 ? -27.569 0.904 8.194 1.00 90.56 107 LEU A O 1
ATOM 868 N N . THR A 1 108 ? -25.859 1.844 7.106 1.00 90.19 108 THR A N 1
ATOM 869 C CA . THR A 1 108 ? -26.441 1.693 5.766 1.00 90.19 108 THR A CA 1
ATOM 870 C C . THR A 1 108 ? -26.083 0.356 5.137 1.00 90.19 108 THR A C 1
ATOM 872 O O . THR A 1 108 ? -26.907 -0.196 4.414 1.00 90.19 108 THR A O 1
ATOM 875 N N . GLY A 1 109 ? -24.958 -0.253 5.512 1.00 87.50 109 GLY A N 1
ATOM 876 C CA . GLY A 1 109 ? -24.429 -1.456 4.862 1.00 87.50 109 GLY A CA 1
ATOM 877 C C . GLY A 1 109 ? -23.787 -1.159 3.505 1.00 87.50 109 GLY A C 1
ATOM 878 O O . GLY A 1 109 ? -23.559 -2.068 2.720 1.00 87.50 109 GLY A O 1
ATOM 879 N N . GLN A 1 110 ? -23.540 0.114 3.190 1.00 89.88 110 GLN A N 1
ATOM 880 C CA . GLN A 1 110 ? -22.893 0.496 1.940 1.00 89.88 110 GLN A CA 1
ATOM 881 C C . GLN A 1 110 ? -21.391 0.243 2.029 1.00 89.88 110 GLN A C 1
ATOM 883 O O . GLN A 1 110 ? -20.764 0.609 3.025 1.00 89.88 110 GLN A O 1
ATOM 888 N N . LEU A 1 111 ? -20.818 -0.329 0.971 1.00 88.56 111 LEU A N 1
ATOM 889 C CA . LEU A 1 111 ? -19.371 -0.432 0.828 1.00 88.56 111 LEU A CA 1
ATOM 890 C C . LEU A 1 111 ? -18.756 0.973 0.756 1.00 88.56 111 LEU A C 1
ATOM 892 O O . LEU A 1 111 ? -19.258 1.867 0.072 1.00 88.56 111 LEU A O 1
ATOM 896 N N . LEU A 1 112 ? -17.685 1.162 1.514 1.00 83.69 112 LEU A N 1
ATOM 897 C CA . LEU A 1 112 ? -16.887 2.371 1.579 1.00 83.69 112 LEU A CA 1
ATOM 898 C C . LEU A 1 112 ? -15.637 2.149 0.736 1.00 83.69 112 LEU A C 1
ATOM 900 O O . LEU A 1 112 ? -14.810 1.292 1.049 1.00 83.69 112 LEU A O 1
ATOM 904 N N . PHE A 1 113 ? -15.507 2.944 -0.320 1.00 79.75 113 PHE A N 1
ATOM 905 C CA . PHE A 1 113 ? -14.283 3.013 -1.101 1.00 79.75 113 PHE A CA 1
ATOM 906 C C . PHE A 1 113 ? -13.240 3.838 -0.357 1.00 79.75 113 PHE A C 1
ATOM 908 O O . PHE A 1 113 ? -13.543 4.910 0.177 1.00 79.75 113 PHE A O 1
ATOM 915 N N . ASP A 1 114 ? -12.012 3.332 -0.345 1.00 67.38 114 ASP A N 1
ATOM 916 C CA . ASP A 1 114 ? -10.874 4.059 0.188 1.00 67.38 114 ASP A CA 1
ATOM 917 C C . ASP A 1 114 ? -10.372 5.055 -0.866 1.00 67.38 114 ASP A C 1
ATOM 919 O O . ASP A 1 114 ? -9.683 4.693 -1.817 1.00 67.38 114 ASP A O 1
ATOM 923 N N . PHE A 1 115 ? -10.789 6.315 -0.730 1.00 65.50 115 PHE A N 1
ATOM 924 C CA . PHE A 1 115 ? -10.297 7.427 -1.546 1.00 65.50 115 PHE A CA 1
ATOM 925 C C . PHE A 1 115 ? -9.146 8.177 -0.855 1.00 65.50 115 PHE A C 1
ATOM 927 O O . PHE A 1 115 ? -8.892 9.340 -1.181 1.00 65.50 115 PHE A O 1
ATOM 934 N N . GLU A 1 116 ? -8.464 7.572 0.130 1.00 59.97 116 GLU A N 1
ATOM 935 C CA . GLU A 1 116 ? -7.354 8.240 0.799 1.00 59.97 116 GLU A CA 1
ATOM 936 C C . GLU A 1 116 ? -6.205 8.531 -0.175 1.00 59.97 116 GLU A C 1
ATOM 938 O O . GLU A 1 116 ? -5.525 7.647 -0.702 1.00 59.97 116 GLU A O 1
ATOM 943 N N . THR A 1 117 ? -5.924 9.823 -0.347 1.00 54.56 117 THR A N 1
ATOM 944 C CA . THR A 1 117 ? -4.807 10.324 -1.155 1.00 54.56 117 THR A CA 1
ATOM 945 C C . THR A 1 117 ? -3.441 10.005 -0.546 1.00 54.56 117 THR A C 1
ATOM 947 O O . THR A 1 117 ? -2.428 10.234 -1.194 1.00 54.56 117 THR A O 1
ATOM 950 N N . SER A 1 118 ? -3.395 9.479 0.684 1.00 57.25 118 SER A N 1
ATOM 951 C CA . SER A 1 118 ? -2.179 8.978 1.342 1.00 57.25 118 SER A CA 1
ATOM 952 C C . SER A 1 118 ? -1.540 7.811 0.578 1.00 57.25 118 SER A C 1
ATOM 954 O O . SER A 1 118 ? -0.345 7.566 0.715 1.00 57.25 118 SER A O 1
ATOM 956 N N . THR A 1 119 ? -2.326 7.122 -0.255 1.00 55.81 119 THR A N 1
ATOM 957 C CA . THR A 1 119 ? -1.867 6.057 -1.156 1.00 55.81 119 THR A CA 1
ATOM 958 C C . THR A 1 119 ? -1.351 6.578 -2.503 1.00 55.81 119 THR A C 1
ATOM 960 O O . THR A 1 119 ? -0.716 5.828 -3.250 1.00 55.81 119 THR A O 1
ATOM 963 N N . LEU A 1 120 ? -1.591 7.855 -2.831 1.00 61.59 120 LEU A N 1
ATOM 964 C CA . LEU A 1 120 ? -1.092 8.463 -4.062 1.00 61.59 120 LEU A CA 1
ATOM 965 C C . LEU A 1 120 ? 0.400 8.759 -3.914 1.00 61.59 120 LEU A C 1
ATOM 967 O O . LEU A 1 120 ? 0.824 9.494 -3.024 1.00 61.59 120 LEU A O 1
ATOM 971 N N . ARG A 1 121 ? 1.198 8.189 -4.820 1.00 68.19 121 ARG A N 1
ATOM 972 C CA . ARG A 1 121 ? 2.650 8.402 -4.861 1.00 68.19 121 ARG A CA 1
ATOM 973 C C . ARG A 1 121 ? 2.972 9.869 -5.099 1.00 68.19 121 ARG A C 1
ATOM 975 O O . ARG A 1 121 ? 2.327 10.529 -5.917 1.00 68.19 121 ARG A O 1
ATOM 982 N N . THR A 1 122 ? 4.016 10.362 -4.442 1.00 74.69 122 THR A N 1
ATOM 983 C CA . THR A 1 122 ? 4.472 11.738 -4.658 1.00 74.69 122 THR A CA 1
ATOM 984 C C . THR A 1 122 ? 5.308 11.848 -5.935 1.00 74.69 122 THR A C 1
ATOM 986 O O . THR A 1 122 ? 5.990 10.909 -6.348 1.00 74.69 122 THR A O 1
ATOM 989 N N . VAL A 1 123 ? 5.305 13.027 -6.568 1.00 75.25 123 VAL A N 1
ATOM 990 C CA . VAL A 1 123 ? 6.134 13.299 -7.761 1.00 75.25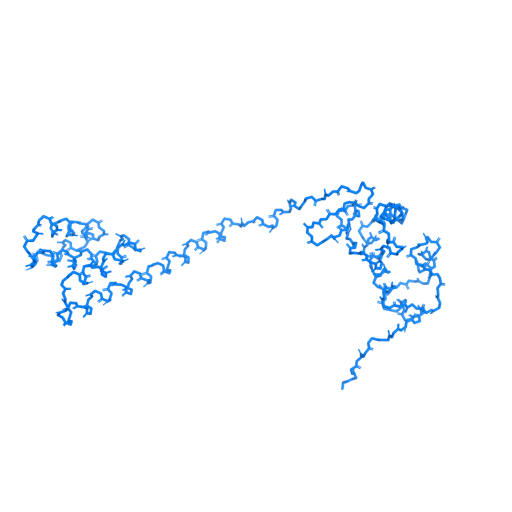 123 VAL A CA 1
ATOM 991 C C . VAL A 1 123 ? 7.626 13.086 -7.465 1.00 75.25 123 VAL A C 1
ATOM 993 O O . VAL A 1 123 ? 8.375 12.626 -8.324 1.00 75.25 123 VAL A O 1
ATOM 996 N N . THR A 1 124 ? 8.062 13.375 -6.239 1.00 75.19 124 THR A N 1
ATOM 997 C CA . THR A 1 124 ? 9.449 13.186 -5.796 1.00 75.19 124 THR A CA 1
ATOM 998 C C . THR A 1 124 ? 9.845 11.710 -5.759 1.00 75.19 124 THR A C 1
ATOM 1000 O O . THR A 1 124 ? 10.922 11.359 -6.234 1.00 75.19 124 THR A O 1
ATOM 1003 N N . GLU A 1 125 ? 8.972 10.833 -5.257 1.00 77.81 125 GLU A N 1
ATOM 1004 C CA . GLU A 1 125 ? 9.203 9.381 -5.250 1.00 77.81 125 GLU A CA 1
ATOM 1005 C C . GLU A 1 125 ? 9.283 8.802 -6.665 1.00 77.81 125 GLU A C 1
ATOM 1007 O O . GLU A 1 125 ? 10.105 7.923 -6.929 1.00 77.81 125 GLU A O 1
ATOM 1012 N N . LEU A 1 126 ? 8.459 9.307 -7.588 1.00 75.69 126 LEU A N 1
ATOM 1013 C CA . LEU A 1 126 ? 8.509 8.907 -8.995 1.00 75.69 126 LEU A CA 1
ATOM 1014 C C . LEU A 1 126 ? 9.849 9.301 -9.630 1.00 75.69 126 LEU A C 1
ATOM 1016 O O . LEU A 1 126 ? 10.533 8.437 -10.175 1.00 75.69 126 LEU A O 1
ATOM 1020 N N . LYS A 1 127 ? 10.281 10.556 -9.456 1.00 76.81 127 LYS A N 1
ATOM 1021 C CA . LYS A 1 127 ? 11.583 11.038 -9.950 1.00 76.81 127 LYS A CA 1
ATOM 1022 C C . LYS A 1 127 ? 12.767 10.280 -9.344 1.00 76.81 127 LYS A C 1
ATOM 1024 O O . LYS A 1 127 ? 13.731 9.987 -10.045 1.00 76.81 127 LYS A O 1
ATOM 1029 N N . GLY A 1 128 ? 12.704 9.945 -8.054 1.00 75.00 128 GLY A N 1
ATOM 1030 C CA . GLY A 1 128 ? 13.737 9.150 -7.385 1.00 75.00 128 GLY A CA 1
ATOM 1031 C C . GLY A 1 128 ? 13.883 7.754 -7.994 1.00 75.00 128 GLY A C 1
ATOM 1032 O O . GLY A 1 128 ? 14.997 7.310 -8.258 1.00 75.00 128 GLY A O 1
ATOM 1033 N N . ARG A 1 129 ? 12.761 7.092 -8.301 1.00 75.94 129 ARG A N 1
ATOM 1034 C CA . ARG A 1 129 ? 12.754 5.784 -8.973 1.00 75.94 129 ARG A CA 1
ATOM 1035 C C . ARG A 1 129 ? 13.213 5.858 -10.422 1.00 75.94 129 ARG A C 1
ATOM 1037 O O . ARG A 1 129 ? 13.899 4.948 -10.867 1.00 75.94 129 ARG A O 1
ATOM 1044 N N . GLU A 1 130 ? 12.848 6.907 -11.154 1.00 76.06 130 GLU A N 1
ATOM 1045 C CA . GLU A 1 130 ? 13.344 7.130 -12.518 1.00 76.06 130 GLU A CA 1
ATOM 1046 C C . GLU A 1 130 ? 14.860 7.325 -12.526 1.00 76.06 130 GLU A C 1
ATOM 1048 O O . GLU A 1 130 ? 15.547 6.695 -13.327 1.00 76.06 130 GLU A O 1
ATOM 1053 N N . LYS A 1 131 ? 15.395 8.125 -11.592 1.00 79.75 131 LYS A N 1
ATOM 1054 C CA . LYS A 1 131 ? 16.841 8.310 -11.430 1.00 79.75 131 LYS A CA 1
ATOM 1055 C C . LYS A 1 131 ? 17.536 6.990 -11.093 1.00 79.75 131 LYS A C 1
ATOM 1057 O O . LYS A 1 131 ? 18.471 6.618 -11.788 1.00 79.75 131 LYS A O 1
ATOM 1062 N N . GLN A 1 132 ? 17.030 6.252 -10.107 1.00 81.19 132 GLN A N 1
ATOM 1063 C CA . GLN A 1 132 ? 17.575 4.945 -9.736 1.00 81.19 132 GLN A CA 1
ATOM 1064 C C . GLN A 1 132 ? 17.500 3.942 -10.898 1.00 81.19 132 GLN A C 1
ATOM 1066 O O . GLN A 1 132 ? 18.450 3.214 -11.160 1.00 81.19 132 GLN A O 1
ATOM 1071 N N . SER A 1 133 ? 16.387 3.915 -11.635 1.00 83.62 133 SER A N 1
ATOM 1072 C CA . SER A 1 133 ? 16.236 3.052 -12.809 1.00 83.62 133 SER A CA 1
ATOM 1073 C C . SER A 1 133 ? 17.196 3.435 -13.931 1.00 83.62 133 SER A C 1
ATOM 1075 O O . SER A 1 133 ? 17.634 2.552 -14.662 1.00 83.62 133 SER A O 1
ATOM 1077 N N . ARG A 1 134 ? 17.492 4.727 -14.100 1.00 86.94 134 ARG A N 1
ATOM 1078 C CA . ARG A 1 134 ? 18.470 5.207 -15.076 1.00 86.94 134 ARG A CA 1
ATOM 1079 C C . ARG A 1 134 ? 19.887 4.810 -14.674 1.00 86.94 134 ARG A C 1
ATOM 1081 O O . ARG A 1 134 ? 20.599 4.289 -15.517 1.00 86.94 134 ARG A O 1
ATOM 1088 N N . GLU A 1 135 ? 20.250 4.978 -13.404 1.00 87.31 135 GLU A N 1
ATOM 1089 C CA . GLU A 1 135 ? 21.557 4.571 -12.867 1.00 87.31 135 GLU A CA 1
ATOM 1090 C C . GLU A 1 135 ? 21.801 3.066 -13.049 1.00 87.31 135 GLU A C 1
ATOM 1092 O O . GLU A 1 135 ? 22.875 2.672 -13.491 1.00 87.31 135 GLU A O 1
ATOM 1097 N N . VAL A 1 136 ? 20.796 2.223 -12.785 1.00 90.56 136 VAL A N 1
ATOM 1098 C CA . VAL A 1 136 ? 20.908 0.769 -13.004 1.00 90.56 136 VAL A CA 1
ATOM 1099 C C . VAL A 1 136 ? 21.120 0.439 -14.485 1.00 90.56 136 VAL A C 1
ATOM 1101 O O . VAL A 1 136 ? 22.005 -0.347 -14.807 1.00 90.56 136 VAL A O 1
ATOM 1104 N N . ARG A 1 137 ? 20.363 1.064 -15.399 1.00 91.00 137 ARG A N 1
ATOM 1105 C CA . ARG A 1 137 ? 20.551 0.855 -16.848 1.00 91.00 137 ARG A CA 1
ATOM 1106 C C . ARG A 1 137 ? 21.916 1.333 -17.332 1.00 91.00 137 ARG A C 1
ATOM 1108 O O . ARG A 1 137 ? 22.500 0.710 -18.208 1.00 91.00 137 ARG A O 1
ATOM 1115 N N . GLU A 1 138 ? 22.426 2.424 -16.773 1.00 91.31 138 GLU A N 1
ATOM 1116 C CA . GLU A 1 138 ? 23.748 2.952 -17.106 1.00 91.31 138 GLU A CA 1
ATOM 1117 C C . GLU A 1 138 ? 24.866 2.016 -16.624 1.00 91.31 138 GLU A C 1
ATOM 1119 O O . GLU A 1 138 ? 25.790 1.733 -17.381 1.00 91.31 138 GLU A O 1
ATOM 1124 N N . GLN A 1 139 ? 24.732 1.442 -15.424 1.00 93.56 139 GLN A N 1
ATOM 1125 C CA . GLN A 1 139 ? 25.645 0.410 -14.920 1.00 93.56 139 GLN A CA 1
ATOM 1126 C C . GLN A 1 139 ? 25.610 -0.869 -15.766 1.00 93.56 139 GLN A C 1
ATOM 1128 O O . GLN A 1 139 ? 26.661 -1.416 -16.093 1.00 93.56 139 GLN A O 1
ATOM 1133 N N . GLU A 1 140 ? 24.420 -1.345 -16.147 1.00 94.94 140 GLU A N 1
ATOM 1134 C CA . GLU A 1 140 ? 24.297 -2.495 -17.049 1.00 94.94 140 GLU A CA 1
ATOM 1135 C C . GLU A 1 140 ? 24.880 -2.187 -18.433 1.00 94.94 140 GLU A C 1
ATOM 1137 O O . GLU A 1 140 ? 25.574 -3.027 -19.000 1.00 94.94 140 GLU A O 1
ATOM 1142 N N . SER A 1 141 ? 24.657 -0.981 -18.964 1.00 96.88 141 SER A N 1
ATOM 1143 C CA . SER A 1 141 ? 25.277 -0.539 -20.216 1.00 96.88 141 SER A CA 1
ATOM 1144 C C . SER A 1 141 ? 26.799 -0.622 -20.147 1.00 96.88 141 SER A C 1
ATOM 1146 O O . SER A 1 141 ? 27.415 -1.161 -21.063 1.00 96.88 141 SER A O 1
ATOM 1148 N N . GLU A 1 142 ? 27.401 -0.086 -19.084 1.00 96.12 142 GLU A N 1
ATOM 1149 C CA . GLU A 1 142 ? 28.853 -0.115 -18.900 1.00 96.12 142 GLU A CA 1
ATOM 1150 C C . GLU A 1 142 ? 29.371 -1.555 -18.831 1.00 96.12 142 GLU A C 1
ATOM 1152 O O . GLU A 1 142 ? 30.372 -1.888 -19.455 1.00 96.12 142 GLU A O 1
ATOM 1157 N N . HIS A 1 143 ? 28.649 -2.450 -18.152 1.00 97.75 143 HIS A N 1
ATOM 1158 C CA . HIS A 1 143 ? 29.005 -3.866 -18.116 1.00 97.75 143 HIS A CA 1
ATOM 1159 C C . HIS A 1 143 ? 29.048 -4.500 -19.517 1.00 97.75 143 HIS A C 1
ATOM 1161 O O . HIS A 1 143 ? 30.006 -5.197 -19.850 1.00 97.75 143 HIS A O 1
ATOM 1167 N N . TRP A 1 144 ? 28.045 -4.229 -20.357 1.00 98.06 144 TRP A N 1
ATOM 1168 C CA . TRP A 1 144 ? 28.022 -4.710 -21.741 1.00 98.06 144 TRP A CA 1
ATOM 1169 C C . TRP A 1 144 ? 29.130 -4.098 -22.603 1.00 98.06 144 TRP A C 1
ATOM 1171 O O . TRP A 1 144 ? 29.699 -4.795 -23.442 1.00 98.06 144 TRP A O 1
ATOM 1181 N N . PHE A 1 145 ? 29.474 -2.828 -22.382 1.00 97.88 145 PHE A N 1
ATOM 1182 C CA . PHE A 1 145 ? 30.602 -2.184 -23.053 1.00 97.88 145 PHE A CA 1
ATOM 1183 C C . PHE A 1 145 ? 31.933 -2.862 -22.695 1.00 97.88 145 PHE A C 1
ATOM 1185 O O . PHE A 1 145 ? 32.697 -3.229 -23.587 1.00 97.88 145 PHE A O 1
ATOM 1192 N N . GLN A 1 146 ? 32.174 -3.121 -21.407 1.00 98.00 146 GLN A N 1
ATOM 1193 C CA . GLN A 1 146 ? 33.377 -3.821 -20.944 1.00 98.00 146 GLN A CA 1
ATOM 1194 C C . GLN A 1 146 ? 33.469 -5.254 -21.483 1.00 98.00 146 GLN A C 1
ATOM 1196 O O . GLN A 1 146 ? 34.555 -5.715 -21.827 1.00 98.00 146 GLN A O 1
ATOM 1201 N N . LEU A 1 147 ? 32.339 -5.958 -21.609 1.00 97.88 147 LEU A N 1
ATOM 1202 C CA . LEU A 1 147 ? 32.313 -7.274 -22.249 1.00 97.88 147 LEU A CA 1
ATOM 1203 C C . LEU A 1 147 ? 32.726 -7.197 -23.727 1.00 97.88 147 LEU A C 1
ATOM 1205 O O . LEU A 1 147 ? 33.482 -8.049 -24.187 1.00 97.88 147 LEU A O 1
ATOM 1209 N N . GLY A 1 148 ? 32.263 -6.180 -24.460 1.00 97.62 148 GLY A N 1
ATOM 1210 C CA . GLY A 1 148 ? 32.673 -5.950 -25.848 1.00 97.62 148 GLY A CA 1
ATOM 1211 C C . GLY A 1 148 ? 34.188 -5.786 -25.985 1.00 97.62 148 GLY A C 1
ATOM 1212 O O . GLY A 1 148 ? 34.794 -6.453 -26.821 1.00 97.62 148 GLY A O 1
ATOM 1213 N N . LEU A 1 149 ? 34.805 -4.998 -25.098 1.00 97.69 149 LEU A N 1
ATOM 1214 C CA . LEU A 1 149 ? 36.261 -4.816 -25.059 1.00 97.69 149 LEU A CA 1
ATOM 1215 C C . LEU A 1 149 ? 36.996 -6.140 -24.813 1.00 97.69 149 LEU A C 1
ATOM 1217 O O . LEU A 1 149 ? 37.942 -6.469 -25.524 1.00 97.69 149 LEU A O 1
ATOM 1221 N N . GLN A 1 150 ? 36.532 -6.934 -23.844 1.00 97.88 150 GLN A N 1
ATOM 1222 C CA . GLN A 1 150 ? 37.129 -8.236 -23.529 1.00 97.88 150 GLN A CA 1
ATOM 1223 C C . GLN A 1 150 ? 37.036 -9.225 -24.696 1.00 97.88 150 GLN A C 1
ATOM 1225 O O . GLN A 1 150 ? 37.961 -10.006 -24.916 1.00 97.88 150 GLN A O 1
ATOM 1230 N N . LEU A 1 151 ? 35.932 -9.206 -25.448 1.00 97.06 151 LEU A N 1
ATOM 1231 C CA . LEU A 1 151 ? 35.754 -10.047 -26.633 1.00 97.06 151 LEU A CA 1
ATOM 1232 C C . LEU A 1 151 ? 36.725 -9.651 -27.753 1.00 97.06 151 LEU A C 1
ATOM 1234 O O . LEU A 1 151 ? 37.312 -10.535 -28.380 1.00 97.06 151 LEU A O 1
ATOM 1238 N N . GLU A 1 152 ? 36.941 -8.350 -27.968 1.00 94.81 152 GLU A N 1
ATOM 1239 C CA . GLU A 1 152 ? 37.951 -7.857 -28.915 1.00 94.81 152 GLU A CA 1
ATOM 1240 C C . GLU A 1 152 ? 39.371 -8.264 -28.494 1.00 94.81 152 GLU A C 1
ATOM 1242 O O . GLU A 1 152 ? 40.123 -8.798 -29.310 1.00 94.81 152 GLU A O 1
ATOM 1247 N N . GLU A 1 153 ? 39.727 -8.093 -27.216 1.00 94.62 153 GLU A N 1
ATOM 1248 C CA . GLU A 1 153 ? 41.033 -8.501 -26.677 1.00 94.62 153 GLU A CA 1
ATOM 1249 C C . GLU A 1 153 ? 41.269 -10.014 -26.781 1.00 94.62 153 GLU A C 1
ATOM 1251 O O . GLU A 1 153 ? 42.386 -10.460 -27.051 1.00 94.62 153 GLU A O 1
ATOM 1256 N N . ALA A 1 154 ? 40.217 -10.815 -26.601 1.00 94.38 154 ALA A N 1
ATOM 1257 C CA . ALA A 1 154 ? 40.268 -12.268 -26.730 1.00 94.38 154 ALA A CA 1
ATOM 1258 C C . ALA A 1 154 ? 40.318 -12.754 -28.192 1.00 94.38 154 ALA A C 1
ATOM 1260 O O . ALA A 1 154 ? 40.490 -13.953 -28.425 1.00 94.38 154 ALA A O 1
ATOM 1261 N N . GLY A 1 155 ? 40.158 -11.859 -29.174 1.00 91.94 155 GLY A N 1
ATOM 1262 C CA . GLY A 1 155 ? 40.089 -12.213 -30.593 1.00 91.94 155 GLY A CA 1
ATOM 1263 C C . GLY A 1 155 ? 38.835 -13.013 -30.959 1.00 91.94 155 GLY A C 1
ATOM 1264 O O . GLY A 1 155 ? 38.880 -13.839 -31.873 1.00 91.94 155 GLY A O 1
ATOM 1265 N N . ALA A 1 156 ? 37.736 -12.811 -30.228 1.00 94.69 156 ALA A N 1
ATOM 1266 C CA . ALA A 1 156 ? 36.446 -13.419 -30.534 1.00 94.69 156 ALA A CA 1
ATOM 1267 C C . ALA A 1 156 ? 35.890 -12.902 -31.882 1.00 94.69 156 ALA A C 1
ATOM 1269 O O . ALA A 1 156 ? 36.347 -11.872 -32.390 1.00 94.69 156 ALA A O 1
ATOM 1270 N N . PRO A 1 157 ? 34.900 -13.587 -32.487 1.00 95.50 157 PRO A N 1
ATOM 1271 C CA . PRO A 1 157 ? 34.255 -13.109 -33.707 1.00 95.50 157 PRO A CA 1
ATOM 1272 C C . PRO A 1 157 ? 33.711 -11.683 -33.546 1.00 95.50 157 PRO A C 1
ATOM 1274 O O . PRO A 1 157 ? 33.088 -11.354 -32.534 1.00 95.50 157 PRO A O 1
ATOM 1277 N N . ALA A 1 158 ? 33.914 -10.839 -34.562 1.00 92.12 158 ALA A N 1
ATOM 1278 C CA . ALA A 1 158 ? 33.527 -9.428 -34.519 1.00 92.12 158 ALA A CA 1
ATOM 1279 C C . ALA A 1 158 ? 32.021 -9.236 -34.258 1.00 92.12 158 ALA A C 1
ATOM 1281 O O . ALA A 1 158 ? 31.613 -8.258 -33.633 1.00 92.12 158 ALA A O 1
ATOM 1282 N N . GLU A 1 159 ? 31.188 -10.183 -34.691 1.00 94.81 159 GLU A N 1
ATOM 1283 C CA . GLU A 1 159 ? 29.745 -10.184 -34.458 1.00 94.81 159 GLU A CA 1
ATOM 1284 C C . GLU A 1 159 ? 29.382 -10.252 -32.967 1.00 94.81 159 GLU A C 1
ATOM 1286 O O . GLU A 1 159 ? 28.393 -9.645 -32.554 1.00 94.81 159 GLU A O 1
ATOM 1291 N N . GLU A 1 160 ? 30.176 -10.950 -32.150 1.00 95.25 160 GLU A N 1
ATOM 1292 C CA . GLU A 1 160 ? 29.936 -11.072 -30.708 1.00 95.25 160 GLU A CA 1
ATOM 1293 C C . GLU A 1 160 ? 30.251 -9.759 -29.981 1.00 95.25 160 GLU A C 1
ATOM 1295 O O . GLU A 1 160 ? 29.446 -9.292 -29.171 1.00 95.25 160 GLU A O 1
ATOM 1300 N N . ALA A 1 161 ? 31.366 -9.109 -30.330 1.00 96.88 161 ALA A N 1
ATOM 1301 C CA . ALA A 1 161 ? 31.713 -7.789 -29.803 1.00 96.88 161 ALA A CA 1
ATOM 1302 C C . ALA A 1 161 ? 30.684 -6.725 -30.229 1.00 96.88 161 ALA A C 1
ATOM 1304 O O . ALA A 1 161 ? 30.196 -5.954 -29.400 1.00 96.88 161 ALA A O 1
ATOM 1305 N N . LEU A 1 162 ? 30.263 -6.737 -31.502 1.00 97.38 162 LEU A N 1
ATOM 1306 C CA . LEU A 1 162 ? 29.197 -5.863 -32.006 1.00 97.38 162 LEU A CA 1
ATOM 1307 C C . LEU A 1 162 ? 27.876 -6.067 -31.249 1.00 97.38 162 LEU A C 1
ATOM 1309 O O . LEU A 1 162 ? 27.180 -5.089 -30.971 1.00 97.38 162 LEU A O 1
ATOM 1313 N N . ALA A 1 163 ? 27.527 -7.307 -30.896 1.00 97.62 163 ALA A N 1
ATOM 1314 C CA . ALA A 1 163 ? 26.325 -7.599 -30.119 1.00 97.62 163 ALA A CA 1
ATOM 1315 C C . ALA A 1 163 ? 26.408 -7.045 -28.687 1.00 97.62 163 ALA A C 1
ATOM 1317 O O . ALA A 1 163 ? 25.427 -6.480 -28.196 1.00 97.62 163 ALA A O 1
ATOM 1318 N N . ALA A 1 164 ? 27.569 -7.156 -28.034 1.00 97.25 164 ALA A N 1
ATOM 1319 C CA . ALA A 1 164 ? 27.795 -6.592 -26.704 1.00 97.25 164 ALA A CA 1
ATOM 1320 C C . ALA A 1 164 ? 27.678 -5.056 -26.717 1.00 97.25 164 ALA A C 1
ATOM 1322 O O . ALA A 1 164 ? 26.920 -4.481 -25.932 1.00 97.25 164 ALA A O 1
ATOM 1323 N N . TYR A 1 165 ? 28.316 -4.386 -27.679 1.00 97.81 165 TYR A N 1
ATOM 1324 C CA . TYR A 1 165 ? 28.202 -2.933 -27.833 1.00 97.81 165 TYR A CA 1
ATOM 1325 C C . TYR A 1 165 ? 26.791 -2.467 -28.191 1.00 97.81 165 TYR A C 1
ATOM 1327 O O . TYR A 1 165 ? 26.324 -1.458 -27.660 1.00 97.81 165 TYR A O 1
ATOM 1335 N N . ALA A 1 166 ? 26.067 -3.220 -29.023 1.00 97.50 166 ALA A N 1
ATOM 1336 C CA . ALA A 1 166 ? 24.668 -2.924 -29.311 1.00 97.50 166 ALA A CA 1
ATOM 1337 C C . ALA A 1 166 ? 23.808 -2.967 -28.037 1.00 97.50 166 ALA A C 1
ATOM 1339 O O . ALA A 1 166 ? 22.975 -2.085 -27.836 1.00 97.50 166 ALA A O 1
ATOM 1340 N N . ARG A 1 167 ? 24.044 -3.929 -27.130 1.00 97.56 167 ARG A N 1
ATOM 1341 C CA . ARG A 1 167 ? 23.334 -3.977 -25.840 1.00 97.56 167 ARG A CA 1
ATOM 1342 C C . ARG A 1 167 ? 23.698 -2.847 -24.896 1.00 97.56 167 ARG A C 1
ATOM 1344 O O . ARG A 1 167 ? 22.805 -2.345 -24.217 1.00 97.56 167 ARG A O 1
ATOM 1351 N N . SER A 1 168 ? 24.950 -2.399 -24.898 1.00 97.56 168 SER A N 1
ATOM 1352 C CA . SER A 1 168 ? 25.322 -1.166 -24.201 1.00 97.56 168 SER A CA 1
ATOM 1353 C C . SER A 1 168 ? 24.502 0.024 -24.718 1.00 97.56 168 SER A C 1
ATOM 1355 O O . SER A 1 168 ? 23.861 0.712 -23.925 1.00 97.56 168 SER A O 1
ATOM 1357 N N . LEU A 1 169 ? 24.405 0.203 -26.039 1.00 96.25 169 LEU A N 1
ATOM 1358 C CA . LEU A 1 169 ? 23.653 1.311 -26.642 1.00 96.25 169 LEU A CA 1
ATOM 1359 C C . LEU A 1 169 ? 22.131 1.220 -26.456 1.00 96.25 169 LEU A C 1
ATOM 1361 O O . LEU A 1 169 ? 21.470 2.257 -26.375 1.00 96.25 169 LEU A O 1
ATOM 1365 N N . ASP A 1 170 ? 21.564 0.016 -26.364 1.00 96.38 170 ASP A N 1
ATOM 1366 C CA . ASP A 1 170 ? 20.140 -0.174 -26.053 1.00 96.38 170 ASP A CA 1
ATOM 1367 C C . ASP A 1 170 ? 19.794 0.295 -24.629 1.00 96.38 170 ASP A C 1
ATOM 1369 O O . ASP A 1 170 ? 18.698 0.802 -24.376 1.00 96.38 170 ASP A O 1
ATOM 1373 N N . LEU A 1 171 ? 20.730 0.127 -23.691 1.00 94.19 171 LEU A N 1
ATOM 1374 C CA . LEU A 1 171 ? 20.573 0.501 -22.286 1.00 94.19 171 LEU A CA 1
ATOM 1375 C C . LEU A 1 171 ? 20.955 1.965 -22.032 1.00 94.19 171 LEU A C 1
ATOM 1377 O O . LEU A 1 171 ? 20.273 2.659 -21.271 1.00 94.19 171 LEU A O 1
ATOM 1381 N N . ASN A 1 172 ? 22.004 2.444 -22.701 1.00 94.75 172 ASN A N 1
ATOM 1382 C CA . ASN A 1 172 ? 22.454 3.828 -22.698 1.00 94.75 172 ASN A CA 1
ATOM 1383 C C . ASN A 1 172 ? 22.763 4.302 -24.132 1.00 94.75 172 ASN A C 1
ATOM 1385 O O . ASN A 1 172 ? 23.883 4.136 -24.621 1.00 94.75 172 ASN A O 1
ATOM 1389 N N . PRO A 1 173 ? 21.815 4.993 -24.790 1.00 94.06 173 PRO A N 1
ATOM 1390 C CA . PRO A 1 173 ? 22.016 5.523 -26.139 1.00 94.06 173 PRO A CA 1
ATOM 1391 C C . PRO A 1 173 ? 23.164 6.533 -26.278 1.00 94.06 173 PRO A C 1
ATOM 1393 O O . PRO A 1 173 ? 23.552 6.833 -27.409 1.00 94.06 173 PRO A O 1
ATOM 1396 N N . ASN A 1 174 ? 23.683 7.039 -25.152 1.00 93.81 174 ASN A N 1
ATOM 1397 C CA . ASN A 1 174 ? 24.763 8.018 -25.062 1.00 93.81 174 ASN A CA 1
ATOM 1398 C C . ASN A 1 174 ? 26.122 7.374 -24.716 1.00 93.81 174 ASN A C 1
ATOM 1400 O O . ASN A 1 174 ? 27.035 8.068 -24.271 1.00 93.81 174 ASN A O 1
ATOM 1404 N N . ALA A 1 175 ? 26.287 6.060 -24.884 1.00 94.38 175 ALA A N 1
ATOM 1405 C CA . ALA A 1 175 ? 27.582 5.404 -24.716 1.00 94.38 175 ALA A CA 1
ATOM 1406 C C . ALA A 1 175 ? 28.495 5.679 -25.932 1.00 94.38 175 ALA A C 1
ATOM 1408 O O . ALA A 1 175 ? 28.590 4.872 -26.857 1.00 94.38 175 ALA A O 1
ATOM 1409 N N . ALA A 1 176 ? 29.170 6.835 -25.945 1.00 94.81 176 ALA A N 1
ATOM 1410 C CA . ALA A 1 176 ? 30.023 7.255 -27.065 1.00 94.81 176 ALA A CA 1
ATOM 1411 C C . ALA A 1 176 ? 31.148 6.249 -27.375 1.00 94.81 176 ALA A C 1
ATOM 1413 O O . ALA A 1 176 ? 31.412 5.972 -28.544 1.00 94.81 176 ALA A O 1
ATOM 1414 N N . GLY A 1 177 ? 31.754 5.648 -26.343 1.00 94.56 177 GLY A N 1
ATOM 1415 C CA . GLY A 1 177 ? 32.800 4.630 -26.502 1.00 94.56 177 GLY A CA 1
ATOM 1416 C C . GLY A 1 177 ? 32.326 3.387 -27.262 1.00 94.56 177 GLY A C 1
ATOM 1417 O O . GLY A 1 177 ? 33.035 2.897 -28.139 1.00 94.56 177 GLY A O 1
ATOM 1418 N N . ALA A 1 178 ? 31.095 2.923 -27.010 1.00 96.31 178 ALA A N 1
ATOM 1419 C CA . ALA A 1 178 ? 30.512 1.796 -27.740 1.00 96.31 178 ALA A CA 1
ATOM 1420 C C . ALA A 1 178 ? 30.347 2.124 -29.235 1.00 96.31 178 ALA A C 1
ATOM 1422 O O . ALA A 1 178 ? 30.670 1.301 -30.088 1.00 96.31 178 ALA A O 1
ATOM 1423 N N . CYS A 1 179 ? 29.917 3.347 -29.566 1.00 96.94 179 CYS A N 1
ATOM 1424 C CA . CYS A 1 179 ? 29.848 3.818 -30.952 1.00 96.94 179 CYS A CA 1
ATOM 1425 C C . CYS A 1 179 ? 31.233 3.840 -31.627 1.00 96.94 179 CYS A C 1
ATOM 1427 O O . CYS A 1 179 ? 31.359 3.352 -32.748 1.00 96.94 179 CYS A O 1
ATOM 1429 N N . VAL A 1 180 ? 32.280 4.337 -30.957 1.00 96.44 180 VAL A N 1
ATOM 1430 C CA . VAL A 1 180 ? 33.650 4.339 -31.511 1.00 96.44 180 VAL A CA 1
ATOM 1431 C C . VAL A 1 180 ? 34.118 2.917 -31.828 1.00 96.44 180 VAL A C 1
ATOM 1433 O O . VAL A 1 180 ? 34.577 2.658 -32.942 1.00 96.44 180 VAL A O 1
ATOM 1436 N N . ASN A 1 181 ? 33.953 1.980 -30.893 1.00 96.44 181 ASN A N 1
ATOM 1437 C CA . ASN A 1 181 ? 34.428 0.605 -31.073 1.00 96.44 181 ASN A CA 1
ATOM 1438 C C . ASN A 1 181 ? 33.641 -0.141 -32.159 1.00 96.44 181 ASN A C 1
ATOM 1440 O O . ASN A 1 181 ? 34.237 -0.809 -33.004 1.00 96.44 181 ASN A O 1
ATOM 1444 N N . MET A 1 182 ? 32.318 0.049 -32.234 1.00 97.62 182 MET A N 1
ATOM 1445 C CA . MET A 1 182 ? 31.525 -0.467 -33.357 1.00 97.62 182 MET A CA 1
ATOM 1446 C C . MET A 1 182 ? 31.985 0.121 -34.697 1.00 97.62 182 MET A C 1
ATOM 1448 O O . MET A 1 182 ? 32.089 -0.614 -35.679 1.00 97.62 182 MET A O 1
ATOM 1452 N N . GLY A 1 183 ? 32.293 1.422 -34.746 1.00 96.75 183 GLY A N 1
ATOM 1453 C CA . GLY A 1 183 ? 32.857 2.074 -35.929 1.00 96.75 183 GLY A CA 1
ATOM 1454 C C . GLY A 1 183 ? 34.157 1.411 -36.391 1.00 96.75 183 GLY A C 1
ATOM 1455 O O . GLY A 1 183 ? 34.305 1.097 -37.574 1.00 96.75 183 GLY A O 1
ATOM 1456 N N . THR A 1 184 ? 35.047 1.100 -35.447 1.00 96.12 184 THR A N 1
ATOM 1457 C CA . THR A 1 184 ? 36.325 0.416 -35.701 1.00 96.12 184 THR A CA 1
ATOM 1458 C C . THR A 1 184 ? 36.130 -1.000 -36.236 1.00 96.12 184 THR A C 1
ATOM 1460 O O . THR A 1 184 ? 36.751 -1.361 -37.237 1.00 96.12 184 THR A O 1
ATOM 1463 N N . LEU A 1 185 ? 35.217 -1.782 -35.656 1.00 95.88 185 LEU A N 1
ATOM 1464 C CA . LEU A 1 185 ? 34.901 -3.134 -36.132 1.00 95.88 185 LEU A CA 1
ATOM 1465 C C . LEU A 1 185 ? 34.307 -3.130 -37.554 1.00 95.88 185 LEU A C 1
ATOM 1467 O O . LEU A 1 185 ? 34.669 -3.956 -38.400 1.00 95.88 185 LEU A O 1
ATOM 1471 N N . TYR A 1 186 ? 33.437 -2.166 -37.871 1.00 97.38 186 TYR A N 1
ATOM 1472 C CA . TYR A 1 186 ? 32.909 -2.013 -39.232 1.00 97.38 186 TYR A CA 1
ATOM 1473 C C . TYR A 1 186 ? 33.967 -1.534 -40.230 1.00 97.38 186 TYR A C 1
ATOM 1475 O O . TYR A 1 186 ? 33.996 -1.994 -41.373 1.00 97.38 186 TYR A O 1
ATOM 1483 N N . TYR A 1 187 ? 34.885 -0.668 -39.801 1.00 95.00 187 TYR A N 1
ATOM 1484 C CA . TYR A 1 187 ? 36.007 -0.239 -40.629 1.00 95.00 187 TYR A CA 1
ATOM 1485 C C . TYR A 1 187 ? 36.924 -1.419 -40.985 1.00 95.00 187 TYR A C 1
ATOM 1487 O O . TYR A 1 187 ? 37.255 -1.620 -42.156 1.00 95.00 187 TYR A O 1
ATOM 1495 N N . GLN A 1 188 ? 37.274 -2.251 -40.000 1.00 92.88 188 GLN A N 1
ATOM 1496 C CA . GLN A 1 188 ? 38.103 -3.447 -40.192 1.00 92.88 188 GLN A CA 1
ATOM 1497 C C . GLN A 1 188 ? 37.452 -4.469 -41.136 1.00 92.88 188 GLN A C 1
ATOM 1499 O O . GLN A 1 188 ? 38.135 -5.060 -41.974 1.00 92.88 188 GLN A O 1
ATOM 1504 N N . SER A 1 189 ? 36.127 -4.630 -41.063 1.00 93.31 189 SER A N 1
ATOM 1505 C CA . SER A 1 189 ? 35.351 -5.488 -41.973 1.00 93.31 189 SER A CA 1
ATOM 1506 C C . SER A 1 189 ? 35.049 -4.851 -43.341 1.00 93.31 189 SER A C 1
ATOM 1508 O O . SER A 1 189 ? 34.407 -5.476 -44.184 1.00 93.31 189 SER A O 1
ATOM 1510 N N . ARG A 1 190 ? 35.566 -3.640 -43.604 1.00 94.81 190 ARG A N 1
ATOM 1511 C CA . ARG A 1 190 ? 35.380 -2.845 -44.833 1.00 94.81 190 ARG A CA 1
ATOM 1512 C C . ARG A 1 190 ? 33.940 -2.395 -45.113 1.00 94.81 190 ARG A C 1
ATOM 1514 O O . ARG A 1 190 ? 33.654 -1.943 -46.223 1.00 94.81 190 ARG A O 1
ATOM 1521 N N . ASP A 1 191 ? 33.057 -2.422 -44.117 1.00 96.56 191 ASP A N 1
ATOM 1522 C CA . ASP A 1 191 ? 31.732 -1.790 -44.177 1.00 96.56 191 ASP A CA 1
ATOM 1523 C C . ASP A 1 191 ? 31.853 -0.298 -43.809 1.00 96.56 191 A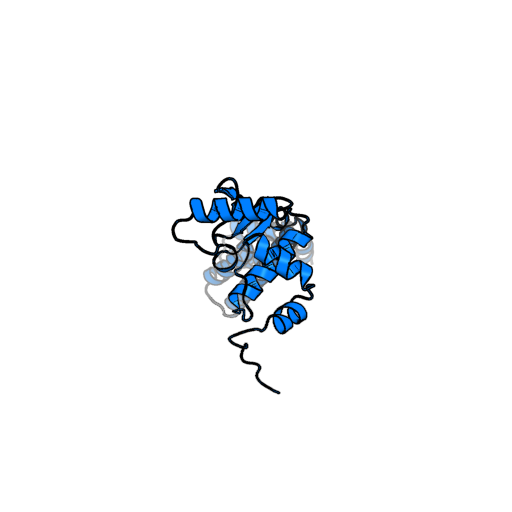SP A C 1
ATOM 1525 O O . ASP A 1 191 ? 31.435 0.167 -42.745 1.00 96.56 191 ASP A O 1
ATOM 1529 N N . LEU A 1 192 ? 32.494 0.461 -44.705 1.00 94.25 192 LEU A N 1
ATOM 1530 C CA . LEU A 1 192 ? 32.778 1.888 -44.513 1.00 94.25 192 LEU A CA 1
ATOM 1531 C C . LEU A 1 192 ? 31.524 2.741 -44.234 1.00 94.25 192 LEU A C 1
ATOM 1533 O O . LEU A 1 192 ? 31.609 3.613 -43.368 1.00 94.25 192 LEU A O 1
ATOM 1537 N N . PRO A 1 193 ? 30.359 2.500 -44.878 1.00 97.19 193 PRO A N 1
ATOM 1538 C CA . PRO A 1 193 ? 29.143 3.251 -44.569 1.00 97.19 193 PRO A CA 1
ATOM 1539 C C . PRO A 1 193 ? 28.696 3.113 -43.108 1.00 97.19 193 PRO A C 1
ATOM 1541 O O . PRO A 1 193 ? 28.286 4.099 -42.491 1.00 97.19 193 PRO A O 1
ATOM 1544 N N . LYS A 1 194 ? 28.783 1.910 -42.523 1.00 95.12 194 LYS A N 1
ATOM 1545 C CA . LYS A 1 194 ? 28.446 1.722 -41.104 1.00 95.12 194 LYS A CA 1
ATOM 1546 C C . LYS A 1 194 ? 29.512 2.291 -40.182 1.00 95.12 194 LYS A C 1
ATOM 1548 O O . LYS A 1 194 ? 29.155 2.876 -39.163 1.00 95.12 194 LYS A O 1
ATOM 1553 N N . ALA A 1 195 ? 30.787 2.165 -40.542 1.00 96.38 195 ALA A N 1
ATOM 1554 C CA . ALA A 1 195 ? 31.872 2.771 -39.778 1.00 96.38 195 ALA A CA 1
ATOM 1555 C C . ALA A 1 195 ? 31.662 4.287 -39.625 1.00 96.38 195 ALA A C 1
ATOM 1557 O O . ALA A 1 195 ? 31.627 4.803 -38.509 1.00 96.38 195 ALA A O 1
ATOM 1558 N N . GLU A 1 196 ? 31.407 4.983 -40.737 1.00 96.00 196 GLU A N 1
ATOM 1559 C CA . GLU A 1 196 ? 31.115 6.420 -40.753 1.00 96.00 196 GLU A CA 1
ATOM 1560 C C . GLU A 1 196 ? 29.890 6.773 -39.895 1.00 96.00 196 GLU A C 1
ATOM 1562 O O . GLU A 1 196 ? 29.931 7.737 -39.130 1.00 96.00 196 GLU A O 1
ATOM 1567 N N . HIS A 1 197 ? 28.812 5.984 -39.983 1.00 96.38 197 HIS A N 1
ATOM 1568 C CA . HIS A 1 197 ? 27.609 6.195 -39.176 1.00 96.38 197 HIS A CA 1
ATOM 1569 C C . HIS A 1 197 ? 27.913 6.189 -37.672 1.00 96.38 197 HIS A C 1
ATOM 1571 O O . HIS A 1 197 ? 27.511 7.110 -36.957 1.00 96.38 197 HIS A O 1
ATOM 1577 N N . TYR A 1 198 ? 28.626 5.169 -37.191 1.00 96.12 198 TYR A N 1
ATOM 1578 C CA . TYR A 1 198 ? 28.912 5.027 -35.766 1.00 96.12 198 TYR A CA 1
ATOM 1579 C C . TYR A 1 198 ? 29.944 6.043 -35.264 1.00 96.12 198 TYR A C 1
ATOM 1581 O O . TYR A 1 198 ? 29.757 6.586 -34.176 1.00 96.12 198 TYR A O 1
ATOM 1589 N N . TYR A 1 199 ? 30.950 6.399 -36.068 1.00 94.62 199 TYR A N 1
ATOM 1590 C CA . TYR A 1 199 ? 31.881 7.478 -35.720 1.00 94.62 199 TYR A CA 1
ATOM 1591 C C . TYR A 1 199 ? 31.206 8.852 -35.662 1.00 94.62 199 TYR A C 1
ATOM 1593 O O . TYR A 1 199 ? 31.467 9.643 -34.757 1.00 94.62 199 TYR A O 1
ATOM 1601 N N . ARG A 1 200 ? 30.283 9.149 -36.585 1.00 95.25 200 ARG A N 1
ATOM 1602 C CA . ARG A 1 200 ? 29.510 10.395 -36.510 1.00 95.25 200 ARG A CA 1
ATOM 1603 C C . ARG A 1 200 ? 28.658 10.428 -35.246 1.00 95.25 200 ARG A C 1
ATOM 1605 O O . ARG A 1 200 ? 28.659 11.427 -34.532 1.00 95.25 200 ARG A O 1
ATOM 1612 N N . ARG A 1 201 ? 27.990 9.316 -34.933 1.00 94.88 201 ARG A N 1
ATOM 1613 C CA . ARG A 1 201 ? 27.159 9.201 -33.734 1.00 94.88 201 ARG A CA 1
ATOM 1614 C C . ARG A 1 201 ? 27.969 9.363 -32.445 1.00 94.88 201 ARG A C 1
ATOM 1616 O O . ARG A 1 201 ? 27.472 9.989 -31.517 1.00 94.88 201 ARG A O 1
ATOM 1623 N N . SER A 1 202 ? 29.202 8.852 -32.364 1.00 94.50 202 SER A N 1
ATOM 1624 C CA . SER A 1 202 ? 30.044 9.083 -31.181 1.00 94.50 202 SER A CA 1
ATOM 1625 C C . SER A 1 202 ? 30.394 10.559 -30.995 1.00 94.50 202 SER A C 1
ATOM 1627 O O . SER A 1 202 ? 30.360 11.030 -29.866 1.00 94.50 202 SER A O 1
ATOM 1629 N N . ILE A 1 203 ? 30.652 11.297 -32.081 1.00 94.62 203 ILE A N 1
ATOM 1630 C CA . ILE A 1 203 ? 30.946 12.742 -32.036 1.00 94.62 203 ILE A CA 1
ATOM 1631 C C . ILE A 1 203 ? 29.698 13.561 -31.670 1.00 94.62 203 ILE A C 1
ATOM 1633 O O . ILE A 1 203 ? 29.793 14.553 -30.955 1.00 94.62 203 ILE A O 1
ATOM 1637 N N . GLU A 1 204 ? 28.514 13.152 -32.132 1.00 94.12 204 GLU A N 1
ATOM 1638 C CA . GLU A 1 204 ? 27.248 13.788 -31.736 1.00 94.12 204 GLU A CA 1
ATOM 1639 C C . GLU A 1 204 ? 26.968 13.634 -30.232 1.00 94.12 204 GLU A C 1
ATOM 1641 O O . GLU A 1 204 ? 26.398 14.535 -29.616 1.00 94.12 204 GLU A O 1
ATOM 1646 N N . ILE A 1 205 ? 27.365 12.500 -29.645 1.00 92.56 205 ILE A N 1
ATOM 1647 C CA . ILE A 1 205 ? 27.210 12.213 -28.214 1.00 92.56 205 ILE A CA 1
ATOM 1648 C C . ILE A 1 205 ? 28.285 12.930 -27.388 1.00 92.56 205 ILE A C 1
ATOM 1650 O O . ILE A 1 205 ? 27.961 13.561 -26.382 1.00 92.56 205 ILE A O 1
ATOM 1654 N N . ASP A 1 206 ? 29.548 12.826 -27.804 1.00 90.81 206 ASP A N 1
ATOM 1655 C CA . ASP A 1 206 ? 30.692 13.479 -27.173 1.00 90.81 206 ASP A CA 1
ATOM 1656 C C . ASP A 1 206 ? 31.533 14.229 -28.225 1.00 90.81 206 ASP A C 1
ATOM 1658 O O . ASP A 1 206 ? 32.417 13.648 -28.866 1.00 90.81 206 ASP A O 1
ATOM 1662 N N . PRO A 1 207 ? 31.289 15.543 -28.393 1.00 89.25 207 PRO A N 1
ATOM 1663 C CA . PRO A 1 207 ? 32.021 16.366 -29.350 1.00 89.25 207 PRO A CA 1
ATOM 1664 C C . PRO A 1 207 ? 33.531 16.457 -29.094 1.00 89.25 207 PRO A C 1
ATOM 1666 O O . PRO A 1 207 ? 34.271 16.815 -30.010 1.00 89.25 207 PRO A O 1
ATOM 1669 N N . ALA A 1 208 ? 34.013 16.143 -27.883 1.00 86.25 208 ALA A N 1
ATOM 1670 C CA . ALA A 1 208 ? 35.443 16.167 -27.575 1.00 86.25 208 ALA A CA 1
ATOM 1671 C C . ALA A 1 208 ? 36.219 15.069 -28.325 1.00 86.25 208 ALA A C 1
ATOM 1673 O O . ALA A 1 208 ? 37.410 15.229 -28.582 1.00 86.25 208 ALA A O 1
ATOM 1674 N N . LEU A 1 209 ? 35.544 13.996 -28.754 1.00 79.00 209 LEU A N 1
ATOM 1675 C CA . LEU A 1 209 ? 36.159 12.912 -29.526 1.00 79.00 209 LEU A CA 1
ATOM 1676 C C . LEU A 1 209 ? 36.662 13.359 -30.906 1.00 79.00 209 LEU A C 1
ATOM 1678 O O . LEU A 1 209 ? 37.616 12.777 -31.411 1.00 79.00 209 LEU A O 1
ATOM 1682 N N . ALA A 1 210 ? 36.078 14.405 -31.500 1.00 73.19 210 ALA A N 1
ATOM 1683 C CA . ALA A 1 210 ? 36.546 14.950 -32.778 1.00 73.19 210 ALA A CA 1
ATOM 1684 C C . ALA A 1 210 ? 37.916 15.646 -32.669 1.00 73.19 210 ALA A C 1
ATOM 1686 O O . ALA A 1 210 ? 38.664 15.696 -33.640 1.00 73.19 210 ALA A O 1
ATOM 1687 N N . GLN A 1 211 ? 38.257 16.165 -31.485 1.00 66.69 211 GLN A N 1
ATOM 1688 C CA . GLN A 1 211 ? 39.514 16.884 -31.250 1.00 66.69 211 GLN A CA 1
ATOM 1689 C C . GLN A 1 211 ? 40.706 15.933 -31.075 1.00 66.69 211 GLN A C 1
ATOM 1691 O O . GLN A 1 211 ? 41.845 16.352 -31.232 1.00 66.69 211 GLN A O 1
ATOM 1696 N N . LEU A 1 212 ? 40.460 14.651 -30.779 1.00 58.28 212 LEU A N 1
ATOM 1697 C CA . LEU A 1 212 ? 41.508 13.646 -30.571 1.00 58.28 212 LEU A CA 1
ATOM 1698 C C . LEU A 1 212 ? 42.111 13.104 -31.883 1.00 58.28 212 LEU A C 1
ATOM 1700 O O . LEU A 1 212 ? 43.105 12.388 -31.843 1.00 58.28 212 LEU A O 1
ATOM 1704 N N . SER A 1 213 ? 41.487 13.393 -33.029 1.00 52.41 213 SER A N 1
ATOM 1705 C CA . SER A 1 213 ? 41.863 12.874 -34.354 1.00 52.41 213 SER A CA 1
ATOM 1706 C C . SER A 1 213 ? 42.642 13.864 -35.233 1.00 52.41 213 SER A C 1
ATOM 1708 O O . SER A 1 213 ? 42.883 13.561 -36.401 1.00 52.41 213 SER A O 1
ATOM 1710 N N . GLU A 1 214 ? 42.998 15.042 -34.705 1.00 44.22 214 GLU A N 1
ATOM 1711 C CA . GLU A 1 214 ? 43.676 16.119 -35.453 1.00 44.22 214 GLU A CA 1
ATOM 1712 C C . GLU A 1 214 ? 45.184 16.283 -35.136 1.00 44.22 214 GLU A C 1
ATOM 1714 O O . GLU A 1 214 ? 45.829 17.107 -35.786 1.00 44.22 214 GLU A O 1
ATOM 1719 N N . ASP A 1 215 ? 45.757 15.478 -34.228 1.00 36.94 215 ASP A N 1
ATOM 1720 C CA . ASP A 1 215 ? 47.203 15.424 -33.902 1.00 36.94 215 ASP A CA 1
ATOM 1721 C C . ASP A 1 215 ? 47.895 14.176 -34.491 1.00 36.94 215 ASP A C 1
ATOM 1723 O O . ASP A 1 215 ? 49.058 14.295 -34.951 1.00 36.94 215 ASP A O 1
#